Protein AF-A0A1G1TLJ9-F1 (afdb_monomer_lite)

Radius of gyration: 22.36 Å; chains: 1; bounding box: 56×29×63 Å

Secondary structure (DSSP, 8-state):
-TT--BTTB---EEEEE--TT-TTEEEEEEEEEEEETT-HHHHHHHHTT-BTTEEEEE-SSEEEEEEEEPPTTSTT--PPEEEEEEETTEEEEEETTEEEEEEETTEEE---HHHHHHHHHHHHHHH-TT--HHHHHHHHHHHHHHHTSSS-EEEEEETTHHHHHHHTTTSSEEEEEEEPPHHHHHHHTTSSSEEEE-TTSEEEEEEE-------TT--TTS-HHHHHHHHHHHH-SS-EEEEEEPTT--EEEEE--

InterPro domains:
  IPR003390 DNA integrity scanning protein, DisA, N-terminal [PF02457] (146-249)
  IPR003390 DNA integrity scanning protein, DisA, N-terminal [PS51794] (121-257)
  IPR036888 DNA integrity scanning protein, DisA, N-terminal domain superfamily [G3DSA:3.40.1700.10] (122-255)
  IPR036888 DNA integrity scanning protein, DisA, N-terminal domain superfamily [SSF143597] (127-253)
  IPR048555 Probable sensor domain DACNH [PF21750] (2-96)

Structure (mmCIF, N/CA/C/O backbone):
data_AF-A0A1G1TLJ9-F1
#
_entry.id   AF-A0A1G1TLJ9-F1
#
loop_
_atom_site.group_PDB
_atom_site.id
_atom_site.type_symbol
_atom_site.label_atom_id
_atom_site.label_alt_id
_atom_site.label_comp_id
_atom_site.label_asym_id
_atom_site.label_entity_id
_atom_site.label_seq_id
_atom_site.pdbx_PDB_ins_code
_atom_site.Cartn_x
_atom_site.Cartn_y
_atom_site.Cartn_z
_atom_site.occupancy
_atom_site.B_iso_or_equiv
_atom_site.auth_seq_id
_atom_site.auth_comp_id
_atom_site.auth_asym_id
_atom_site.auth_atom_id
_atom_site.pdbx_PDB_model_num
ATOM 1 N N . MET A 1 1 ? 18.766 -2.575 -6.186 1.00 51.56 1 MET A N 1
ATOM 2 C CA . MET A 1 1 ? 18.441 -1.472 -7.118 1.00 51.56 1 MET A CA 1
ATOM 3 C C . MET A 1 1 ? 17.548 -0.448 -6.425 1.00 51.56 1 MET A C 1
ATOM 5 O O . MET A 1 1 ? 18.093 0.546 -5.979 1.00 51.56 1 MET A O 1
ATOM 9 N N . ALA A 1 2 ? 16.265 -0.744 -6.169 1.00 54.50 2 ALA A N 1
ATOM 10 C CA . ALA A 1 2 ? 15.336 0.160 -5.460 1.00 54.50 2 ALA A CA 1
ATOM 11 C C . ALA A 1 2 ? 15.744 0.548 -4.016 1.00 54.50 2 ALA A C 1
ATOM 13 O O . ALA A 1 2 ? 15.311 1.567 -3.493 1.00 54.50 2 ALA A O 1
ATOM 14 N N . ALA A 1 3 ? 16.562 -0.276 -3.356 1.00 51.44 3 ALA A N 1
ATOM 15 C CA . ALA A 1 3 ? 16.997 -0.095 -1.966 1.00 51.44 3 ALA A CA 1
ATOM 16 C C . ALA A 1 3 ? 18.220 0.830 -1.780 1.00 51.44 3 ALA A C 1
ATOM 18 O O . ALA A 1 3 ? 18.605 1.115 -0.649 1.00 51.44 3 ALA A O 1
ATOM 19 N N . LEU A 1 4 ? 18.903 1.220 -2.864 1.00 53.88 4 LEU A N 1
ATOM 20 C CA . LEU A 1 4 ? 20.183 1.931 -2.787 1.00 53.88 4 LEU A CA 1
ATOM 21 C C . LEU A 1 4 ? 19.991 3.427 -3.032 1.00 53.88 4 LEU A C 1
ATOM 23 O O . LEU A 1 4 ? 19.511 3.830 -4.090 1.00 53.88 4 LEU A O 1
ATOM 27 N N . ARG A 1 5 ? 20.443 4.249 -2.083 1.00 47.22 5 ARG A N 1
ATOM 28 C CA . ARG A 1 5 ? 20.513 5.706 -2.242 1.00 47.22 5 ARG A CA 1
ATOM 29 C C . ARG A 1 5 ? 21.808 6.102 -2.948 1.00 47.22 5 ARG A C 1
ATOM 31 O O . ARG A 1 5 ? 22.874 5.572 -2.631 1.00 47.22 5 ARG A O 1
ATOM 38 N N . HIS A 1 6 ? 21.718 7.054 -3.869 1.00 44.53 6 HIS A N 1
ATOM 39 C CA . HIS A 1 6 ? 22.867 7.748 -4.446 1.00 44.53 6 HIS A CA 1
ATOM 40 C C . HIS A 1 6 ? 22.597 9.249 -4.336 1.00 44.53 6 HIS A C 1
ATOM 42 O O . HIS A 1 6 ? 21.498 9.672 -4.651 1.00 44.53 6 HIS A O 1
ATOM 48 N N . GLU A 1 7 ? 23.531 10.017 -3.768 1.00 44.53 7 GLU A N 1
ATOM 49 C CA . GLU A 1 7 ? 23.444 11.489 -3.630 1.00 44.53 7 GLU A CA 1
ATOM 50 C C . GLU A 1 7 ? 22.128 12.052 -3.042 1.00 44.53 7 GLU A C 1
ATOM 52 O O . GLU A 1 7 ? 21.792 13.214 -3.228 1.00 44.53 7 GLU A O 1
ATOM 57 N N . GLY A 1 8 ? 21.391 11.245 -2.268 1.00 45.56 8 GLY A N 1
ATOM 58 C CA . GLY A 1 8 ? 20.137 11.653 -1.628 1.00 45.56 8 GLY A CA 1
ATOM 59 C C . GLY A 1 8 ? 18.883 11.546 -2.506 1.00 45.56 8 GLY A C 1
ATOM 60 O O . GLY A 1 8 ? 17.795 11.744 -1.969 1.00 45.56 8 GLY A O 1
ATOM 61 N N . SER A 1 9 ? 19.001 11.178 -3.789 1.00 47.06 9 SER A N 1
ATOM 62 C CA . SER A 1 9 ? 17.862 10.938 -4.686 1.00 47.06 9 SER A CA 1
ATOM 63 C C . SER A 1 9 ? 17.284 9.524 -4.518 1.00 47.06 9 SER A C 1
ATOM 65 O O . SER A 1 9 ? 17.997 8.548 -4.229 1.00 47.06 9 SER A O 1
ATOM 67 N N . GLU A 1 10 ? 15.960 9.406 -4.666 1.00 60.09 10 GLU A N 1
ATOM 68 C CA . GLU A 1 10 ? 15.280 8.110 -4.721 1.00 60.09 10 GLU A CA 1
ATOM 69 C C . GLU A 1 10 ? 15.685 7.325 -5.970 1.00 60.09 10 GLU A C 1
ATOM 71 O O . GLU A 1 10 ? 16.060 7.891 -6.993 1.00 60.09 10 GLU A O 1
ATOM 76 N N . GLY A 1 11 ? 15.607 5.995 -5.879 1.00 61.38 11 GLY A N 1
ATOM 77 C CA . GLY A 1 11 ? 15.937 5.094 -6.975 1.00 61.38 11 GLY A CA 1
ATOM 78 C C . GLY A 1 11 ? 14.899 5.009 -8.062 1.00 61.38 11 GLY A C 1
ATOM 79 O O . GLY A 1 11 ? 14.371 3.926 -8.256 1.00 61.38 11 GLY A O 1
ATOM 80 N N . VAL A 1 12 ? 14.636 6.118 -8.750 1.00 78.88 12 VAL A N 1
ATOM 81 C CA . VAL A 1 12 ? 13.689 6.184 -9.864 1.00 78.88 12 VAL A CA 1
ATOM 82 C C . VAL A 1 12 ? 14.388 5.821 -11.171 1.00 78.88 12 VAL A C 1
ATOM 84 O O . VAL A 1 12 ? 15.548 6.169 -11.380 1.00 78.88 12 VAL A O 1
ATOM 87 N N . GLY A 1 13 ? 13.698 5.093 -12.042 1.00 88.62 13 GLY A N 1
ATOM 88 C CA . GLY A 1 13 ? 14.183 4.817 -13.389 1.00 88.62 13 GLY A CA 1
ATOM 89 C C . GLY A 1 13 ? 13.502 3.630 -14.047 1.00 88.62 13 GLY A C 1
ATOM 90 O O . GLY A 1 13 ? 12.738 2.900 -13.414 1.00 88.62 13 GLY A O 1
ATOM 91 N N . THR A 1 14 ? 13.818 3.406 -15.317 1.00 93.81 14 THR A N 1
ATOM 92 C CA . THR A 1 14 ? 13.160 2.385 -16.141 1.00 93.81 14 THR A CA 1
ATOM 93 C C . THR A 1 14 ? 14.181 1.409 -16.706 1.00 93.81 14 THR A C 1
ATOM 95 O O . THR A 1 14 ? 15.235 1.807 -17.205 1.00 93.81 14 THR A O 1
ATOM 98 N N . LEU A 1 15 ? 13.861 0.115 -16.657 1.00 95.25 15 LEU A N 1
ATOM 99 C CA . LEU A 1 15 ? 14.644 -0.961 -17.257 1.00 95.25 15 LEU A CA 1
ATOM 100 C C . LEU A 1 15 ? 13.762 -1.788 -18.202 1.00 95.25 15 LEU A C 1
ATOM 102 O O . LEU A 1 15 ? 12.766 -2.372 -17.783 1.00 95.25 15 LEU A O 1
ATOM 106 N N . LEU A 1 16 ? 14.156 -1.865 -19.469 1.00 96.44 16 LEU A N 1
ATOM 107 C CA . LEU A 1 16 ? 13.583 -2.749 -20.477 1.00 96.44 16 LEU A CA 1
ATOM 108 C C . LEU A 1 16 ? 14.318 -4.087 -20.457 1.00 96.44 16 LEU A C 1
ATOM 110 O O . LEU A 1 16 ? 15.547 -4.139 -20.585 1.00 96.44 16 LEU A O 1
ATOM 114 N N . VAL A 1 17 ? 13.556 -5.171 -20.326 1.00 96.62 17 VAL A N 1
ATOM 115 C CA . VAL A 1 17 ? 14.097 -6.527 -20.358 1.00 96.62 17 VAL A CA 1
ATOM 116 C C . VAL A 1 17 ? 14.004 -7.080 -21.776 1.00 96.62 17 VAL A C 1
ATOM 118 O O . VAL A 1 17 ? 12.919 -7.388 -22.264 1.00 96.62 17 VAL A O 1
ATOM 121 N N . ALA A 1 18 ? 15.150 -7.209 -22.439 1.00 95.88 18 ALA A N 1
ATOM 122 C CA . ALA A 1 18 ? 15.278 -7.769 -23.775 1.00 95.88 18 ALA A CA 1
ATOM 123 C C . ALA A 1 18 ? 16.695 -8.284 -24.051 1.00 95.88 18 ALA A C 1
ATOM 125 O O . ALA A 1 18 ? 17.681 -7.856 -23.448 1.00 95.88 18 ALA A O 1
ATOM 126 N N . ARG A 1 19 ? 16.813 -9.173 -25.042 1.00 93.19 19 ARG A N 1
ATOM 127 C CA . ARG A 1 19 ? 18.121 -9.571 -25.581 1.00 93.19 19 ARG A CA 1
ATOM 128 C C . ARG A 1 19 ? 18.881 -8.365 -26.145 1.00 93.19 19 ARG A C 1
ATOM 130 O O . ARG A 1 19 ? 18.287 -7.388 -26.605 1.00 93.19 19 ARG A O 1
ATOM 137 N N . ARG A 1 20 ? 20.210 -8.473 -26.185 1.00 90.62 20 ARG A N 1
ATOM 138 C CA . ARG A 1 20 ? 21.080 -7.473 -26.818 1.00 90.62 20 ARG A CA 1
ATOM 139 C C . ARG A 1 20 ? 20.654 -7.238 -28.277 1.00 90.62 20 ARG A C 1
ATOM 141 O O . ARG A 1 20 ? 20.385 -8.200 -28.990 1.00 90.62 20 ARG A O 1
ATOM 148 N N . GLN A 1 21 ? 20.622 -5.971 -28.703 1.00 90.50 21 GLN A N 1
ATOM 149 C CA . GLN A 1 21 ? 20.231 -5.548 -30.063 1.00 90.50 21 GLN A CA 1
ATOM 150 C C . GLN A 1 21 ? 18.802 -5.966 -30.469 1.00 90.50 21 GLN A C 1
ATOM 152 O O . GLN A 1 21 ? 18.545 -6.307 -31.622 1.00 90.50 21 GLN A O 1
ATOM 157 N N . HIS A 1 22 ? 17.858 -5.948 -29.525 1.00 95.50 22 HIS A N 1
ATOM 158 C CA . HIS A 1 22 ? 16.449 -6.188 -29.831 1.00 95.50 22 HIS A CA 1
ATOM 159 C C . HIS A 1 22 ? 15.924 -5.206 -30.903 1.00 95.50 22 HIS A C 1
ATOM 161 O O . HIS A 1 22 ? 16.123 -4.003 -30.743 1.00 95.50 22 HIS A O 1
ATOM 167 N N . PRO A 1 23 ? 15.221 -5.664 -31.961 1.00 95.62 23 PRO A N 1
ATOM 168 C CA . PRO A 1 23 ? 14.787 -4.802 -33.071 1.00 95.62 23 PRO A CA 1
ATOM 169 C C . PRO A 1 23 ? 13.799 -3.702 -32.657 1.00 95.62 23 PRO A C 1
ATOM 171 O O . PRO A 1 23 ? 13.779 -2.639 -33.273 1.00 95.62 23 PRO A O 1
ATOM 174 N N . ALA A 1 24 ? 13.018 -3.946 -31.601 1.00 96.06 24 ALA A N 1
ATOM 175 C CA . ALA A 1 24 ? 12.100 -2.967 -31.018 1.00 96.06 24 ALA A CA 1
ATOM 176 C C . ALA A 1 24 ? 12.802 -1.858 -30.206 1.00 96.06 24 ALA A C 1
ATOM 178 O O . ALA A 1 24 ? 12.137 -0.934 -29.752 1.00 96.06 24 ALA A O 1
ATOM 179 N N . ILE A 1 25 ? 14.119 -1.941 -29.980 1.00 96.88 25 ILE A N 1
ATOM 180 C CA . ILE A 1 25 ? 14.860 -0.977 -29.160 1.00 96.88 25 ILE A CA 1
ATOM 181 C C . ILE A 1 25 ? 15.799 -0.159 -30.043 1.00 96.88 25 ILE A C 1
ATOM 183 O O . ILE A 1 25 ? 16.714 -0.693 -30.670 1.00 96.88 25 ILE A O 1
ATOM 187 N N . VAL A 1 26 ? 15.619 1.159 -30.030 1.00 96.69 26 VAL A N 1
ATOM 188 C CA . VAL A 1 26 ? 16.562 2.116 -30.608 1.00 96.69 26 VAL A CA 1
ATOM 189 C C . VAL A 1 26 ? 17.638 2.421 -29.560 1.00 96.69 26 VAL A C 1
ATOM 191 O O . VAL A 1 26 ? 17.309 2.952 -28.497 1.00 96.69 26 VAL A O 1
ATOM 194 N N . PRO A 1 27 ? 18.916 2.075 -29.799 1.00 95.44 27 PRO A N 1
ATOM 195 C CA . PRO A 1 27 ? 19.978 2.343 -28.838 1.00 95.44 27 PRO A CA 1
ATOM 196 C C . PRO A 1 27 ? 20.247 3.849 -28.736 1.00 95.44 27 PRO A C 1
ATOM 198 O O . PRO A 1 27 ? 20.428 4.521 -29.747 1.00 95.44 27 PRO A O 1
ATOM 201 N N . VAL A 1 28 ? 20.318 4.358 -27.506 1.00 95.94 28 VAL A N 1
ATOM 202 C CA . VAL A 1 28 ? 20.719 5.742 -27.196 1.00 95.94 28 VAL A CA 1
ATOM 203 C C . VAL A 1 28 ? 22.194 5.781 -26.806 1.00 95.94 28 VAL A C 1
ATOM 205 O O . VAL A 1 28 ? 22.954 6.616 -27.287 1.00 95.94 28 VAL A O 1
ATOM 208 N N . LEU A 1 29 ? 22.619 4.839 -25.961 1.00 94.88 29 LEU A N 1
ATOM 209 C CA . LEU A 1 29 ? 24.005 4.675 -25.531 1.00 94.88 29 LEU A CA 1
ATOM 210 C C . LEU A 1 29 ? 24.288 3.188 -25.353 1.00 94.88 29 LEU A C 1
ATOM 212 O O . LEU A 1 29 ? 23.517 2.489 -24.706 1.00 94.88 29 LEU A O 1
ATOM 216 N N . THR A 1 30 ? 25.400 2.695 -25.894 1.00 94.94 30 THR A N 1
ATOM 217 C CA . THR A 1 30 ? 25.818 1.295 -25.721 1.00 94.94 30 THR A CA 1
ATOM 218 C C . THR A 1 30 ? 27.125 1.242 -24.948 1.00 94.94 30 THR A C 1
ATOM 220 O O . THR A 1 30 ? 28.085 1.922 -25.301 1.00 94.94 30 THR A O 1
ATOM 223 N N . LEU A 1 31 ? 27.163 0.430 -23.896 1.00 94.12 31 LEU A N 1
ATOM 224 C CA . LEU A 1 31 ? 28.375 0.159 -23.139 1.00 94.12 31 LEU A CA 1
ATOM 225 C C . LEU A 1 31 ? 29.280 -0.771 -23.947 1.00 94.12 31 LEU A C 1
ATOM 227 O O . LEU A 1 31 ? 28.828 -1.784 -24.485 1.00 94.12 31 LEU A O 1
ATOM 231 N N . GLU A 1 32 ? 30.569 -0.450 -23.988 1.00 92.62 32 GLU A N 1
ATOM 232 C CA . GLU A 1 32 ? 31.580 -1.323 -24.586 1.00 92.62 32 GLU A CA 1
ATOM 233 C C . GLU A 1 32 ? 31.645 -2.666 -23.842 1.00 92.62 32 GLU A C 1
ATOM 235 O O . GLU A 1 32 ? 31.589 -3.733 -24.454 1.00 92.62 32 GLU A O 1
ATOM 240 N N . THR A 1 33 ? 31.666 -2.604 -22.507 1.00 94.31 33 THR A N 1
ATOM 241 C CA . THR A 1 33 ? 31.609 -3.771 -21.622 1.00 94.31 33 THR A CA 1
ATOM 242 C C . THR A 1 33 ? 30.275 -3.786 -20.868 1.00 94.31 33 THR A C 1
ATOM 244 O O . THR A 1 33 ? 30.026 -2.873 -20.077 1.00 94.31 33 THR A O 1
ATOM 247 N N . PRO A 1 34 ? 29.405 -4.793 -21.081 1.00 94.69 34 PRO A N 1
ATOM 248 C CA . PRO A 1 34 ? 28.162 -4.929 -20.326 1.00 94.69 34 PRO A CA 1
ATOM 249 C C . PRO A 1 34 ? 28.410 -5.069 -18.820 1.00 94.69 34 PRO A C 1
ATOM 251 O O . PRO A 1 34 ? 29.342 -5.751 -18.395 1.00 94.69 34 PRO A O 1
ATOM 254 N N . VAL A 1 35 ? 27.543 -4.470 -18.006 1.00 95.81 35 VAL A N 1
ATOM 255 C CA . VAL A 1 35 ? 27.652 -4.522 -16.540 1.00 95.81 35 VAL A CA 1
ATOM 256 C C . VAL A 1 35 ? 26.700 -5.580 -16.000 1.00 95.81 35 VAL A C 1
ATOM 258 O O . VAL A 1 35 ? 25.522 -5.589 -16.346 1.00 95.81 35 VAL A O 1
ATOM 261 N N . THR A 1 36 ? 27.177 -6.481 -15.142 1.00 95.25 36 THR A N 1
ATOM 262 C CA . THR A 1 36 ? 26.307 -7.488 -14.513 1.00 95.25 36 THR A CA 1
ATOM 263 C C . THR A 1 36 ? 25.279 -6.838 -13.585 1.00 95.25 36 THR A C 1
ATOM 265 O O . THR A 1 36 ? 25.614 -5.950 -12.801 1.00 95.25 36 THR A O 1
ATOM 268 N N . LEU A 1 37 ? 24.035 -7.329 -13.599 1.00 89.81 37 LEU A N 1
ATOM 269 C CA . LEU A 1 37 ? 22.988 -6.863 -12.685 1.00 89.81 37 LEU A CA 1
ATOM 270 C C . LEU A 1 37 ? 23.323 -7.087 -11.208 1.00 89.81 37 LEU A C 1
ATOM 272 O O . LEU A 1 37 ? 22.745 -6.418 -10.358 1.00 89.81 37 LEU A O 1
ATOM 276 N N . ARG A 1 38 ? 24.266 -7.985 -10.891 1.00 90.12 38 ARG A N 1
ATOM 277 C CA . ARG A 1 38 ? 24.759 -8.193 -9.520 1.00 90.12 38 ARG A CA 1
ATOM 278 C C . ARG A 1 38 ? 25.593 -7.020 -9.003 1.00 90.12 38 ARG A C 1
ATOM 280 O O . ARG A 1 38 ? 25.684 -6.836 -7.791 1.00 90.12 38 ARG A O 1
ATOM 287 N N . ASP A 1 39 ? 26.180 -6.213 -9.888 1.00 91.25 39 ASP A N 1
ATOM 288 C CA . ASP A 1 39 ? 26.874 -4.983 -9.505 1.00 91.25 39 ASP A CA 1
ATOM 289 C C . ASP A 1 39 ? 25.858 -3.861 -9.269 1.00 91.25 39 ASP A C 1
ATOM 291 O O . ASP A 1 39 ? 25.701 -2.916 -10.046 1.00 91.25 39 ASP A O 1
ATOM 295 N N . HIS A 1 40 ? 25.143 -3.970 -8.150 1.00 87.00 40 HIS A N 1
ATOM 296 C CA . HIS A 1 40 ? 24.065 -3.051 -7.809 1.00 87.00 40 HIS A CA 1
ATOM 297 C C . HIS A 1 40 ? 24.517 -1.583 -7.743 1.00 87.00 40 HIS A C 1
ATOM 299 O O . HIS A 1 40 ? 23.684 -0.697 -7.922 1.00 87.00 40 HIS A O 1
ATOM 305 N N . ARG A 1 41 ? 25.805 -1.308 -7.481 1.00 85.50 41 ARG A N 1
ATOM 306 C CA . ARG A 1 41 ? 26.340 0.057 -7.391 1.00 85.50 41 ARG A CA 1
ATOM 307 C C . ARG A 1 41 ? 26.477 0.677 -8.776 1.00 85.50 41 ARG A C 1
ATOM 309 O O . ARG A 1 41 ? 26.048 1.813 -8.969 1.00 85.50 41 ARG A O 1
ATOM 316 N N . SER A 1 42 ? 27.049 -0.058 -9.723 1.00 90.31 42 SER A N 1
ATOM 317 C CA . SER A 1 42 ? 27.203 0.412 -11.100 1.00 90.31 42 SER A CA 1
ATOM 318 C C . SER A 1 42 ? 25.851 0.528 -11.797 1.00 90.31 42 SER A C 1
ATOM 320 O O . SER A 1 42 ? 25.578 1.558 -12.409 1.00 90.31 42 SER A O 1
ATOM 322 N N . ILE A 1 43 ? 24.954 -0.453 -11.627 1.00 91.00 43 ILE A N 1
ATOM 323 C CA . ILE A 1 43 ? 23.618 -0.342 -12.226 1.00 91.00 43 ILE A CA 1
ATOM 324 C C . ILE A 1 43 ? 22.830 0.819 -11.624 1.00 91.00 43 ILE A C 1
ATOM 326 O O . ILE A 1 43 ? 22.151 1.526 -12.358 1.00 91.00 43 ILE A O 1
ATOM 330 N N . ARG A 1 44 ? 22.957 1.083 -10.316 1.00 85.06 44 ARG A N 1
ATOM 331 C CA . ARG A 1 44 ? 22.300 2.242 -9.699 1.00 85.06 44 ARG A CA 1
ATOM 332 C C . ARG A 1 44 ? 22.726 3.555 -10.359 1.00 85.06 44 ARG A C 1
ATOM 334 O O . ARG A 1 44 ? 21.857 4.368 -10.636 1.00 85.06 44 ARG A O 1
ATOM 341 N N . LYS A 1 45 ? 24.020 3.738 -10.641 1.00 87.69 45 LYS A N 1
ATOM 342 C CA . LYS A 1 45 ? 24.526 4.924 -11.353 1.00 87.69 45 LYS A CA 1
ATOM 343 C C . LYS A 1 45 ? 23.997 5.017 -12.779 1.00 87.69 45 LYS A C 1
ATOM 345 O O . LYS A 1 45 ? 23.655 6.097 -13.231 1.00 87.69 45 LYS A O 1
ATOM 350 N N . LEU A 1 46 ? 23.939 3.888 -13.481 1.00 90.94 46 LEU A N 1
ATOM 351 C CA . LEU A 1 46 ? 23.398 3.840 -14.838 1.00 90.94 46 LEU A CA 1
ATOM 352 C C . LEU A 1 46 ? 21.893 4.138 -14.860 1.00 90.94 46 LEU A C 1
ATOM 354 O O . LEU A 1 46 ? 21.412 4.742 -15.809 1.00 90.94 46 LEU A O 1
ATOM 358 N N . LEU A 1 47 ? 21.158 3.744 -13.817 1.00 89.62 47 LEU A N 1
ATOM 359 C CA . LEU A 1 47 ? 19.716 3.965 -13.718 1.00 89.62 47 LEU A CA 1
ATOM 360 C C . LEU A 1 47 ? 19.372 5.458 -13.605 1.00 89.62 47 LEU A C 1
ATOM 362 O O . LEU A 1 47 ? 18.360 5.871 -14.156 1.00 89.62 47 LEU A O 1
ATOM 366 N N . GLU A 1 48 ? 20.247 6.270 -13.003 1.00 87.19 48 GLU A N 1
ATOM 367 C CA . GLU A 1 48 ? 20.100 7.739 -12.978 1.00 87.19 48 GLU A CA 1
ATOM 368 C C . GLU A 1 48 ? 20.137 8.374 -14.378 1.00 87.19 48 GLU A C 1
ATOM 370 O O . GLU A 1 48 ? 19.743 9.521 -14.542 1.00 87.19 48 GLU A O 1
ATOM 375 N N . LEU A 1 49 ? 20.615 7.646 -15.394 1.00 88.75 49 LEU A N 1
ATOM 376 C CA . LEU A 1 49 ? 20.623 8.107 -16.784 1.00 88.75 49 LEU A CA 1
ATOM 377 C C . LEU A 1 49 ? 19.321 7.769 -17.529 1.00 88.75 49 LEU A C 1
ATOM 379 O O . LEU A 1 49 ? 19.194 8.096 -18.709 1.00 88.75 49 LEU A O 1
ATOM 383 N N . SER A 1 50 ? 18.388 7.060 -16.885 1.00 89.62 50 SER A N 1
ATOM 384 C CA . SER A 1 50 ? 17.070 6.780 -17.454 1.00 89.62 50 SER A CA 1
ATOM 385 C C . SER A 1 50 ? 16.101 7.917 -17.135 1.00 89.62 50 SER A C 1
ATOM 387 O O . SER A 1 50 ? 15.962 8.322 -15.985 1.00 89.62 50 SER A O 1
ATOM 389 N N . GLU A 1 51 ? 15.431 8.431 -18.163 1.00 87.62 51 GLU A N 1
ATOM 390 C CA . GLU A 1 51 ? 14.468 9.525 -18.055 1.00 87.62 51 GLU A CA 1
ATOM 391 C C . GLU A 1 51 ? 13.453 9.434 -19.199 1.00 87.62 51 GLU A C 1
ATOM 393 O O . GLU A 1 51 ? 13.806 9.145 -20.349 1.00 87.62 51 GLU A O 1
ATOM 398 N N . GLY A 1 52 ? 12.180 9.696 -18.890 1.00 87.31 52 GLY A N 1
ATOM 399 C CA . GLY A 1 52 ? 11.100 9.688 -19.873 1.00 87.31 52 GLY A CA 1
ATOM 400 C C . GLY A 1 52 ? 11.008 8.347 -20.603 1.00 87.31 52 GLY A C 1
ATOM 401 O O . GLY A 1 52 ? 10.727 7.316 -19.998 1.00 87.31 52 GLY A O 1
ATOM 402 N N . THR A 1 53 ? 11.242 8.360 -21.916 1.00 89.75 53 THR A N 1
ATOM 403 C CA . THR A 1 53 ? 11.218 7.157 -22.766 1.00 89.75 53 THR A CA 1
ATOM 404 C C . THR A 1 53 ? 12.552 6.411 -22.817 1.00 89.75 53 THR A C 1
ATOM 406 O O . THR A 1 53 ? 12.615 5.311 -23.369 1.00 89.75 53 THR A O 1
ATOM 409 N N . THR A 1 54 ? 13.622 6.989 -22.266 1.00 94.56 54 THR A N 1
ATOM 410 C CA . THR A 1 54 ? 14.963 6.399 -22.266 1.00 94.56 54 THR A CA 1
ATOM 411 C C . THR A 1 54 ? 15.116 5.487 -21.060 1.00 94.56 54 THR A C 1
ATOM 413 O O . THR A 1 54 ? 15.061 5.938 -19.919 1.00 94.56 54 THR A O 1
ATOM 416 N N . ALA A 1 55 ? 15.346 4.203 -21.312 1.00 96.12 55 ALA A N 1
ATOM 417 C CA . ALA A 1 55 ? 15.445 3.172 -20.290 1.00 96.12 55 ALA A CA 1
ATOM 418 C C . ALA A 1 55 ? 16.777 2.426 -20.384 1.00 96.12 55 ALA A C 1
ATOM 420 O O . ALA A 1 55 ? 17.388 2.338 -21.452 1.00 96.12 55 ALA A O 1
ATOM 421 N N . LEU A 1 56 ? 17.213 1.830 -19.275 1.00 96.38 56 LEU A N 1
ATOM 422 C CA . LEU A 1 56 ? 18.278 0.834 -19.316 1.00 96.38 56 LEU A CA 1
ATOM 423 C C . LEU A 1 56 ? 17.812 -0.412 -20.066 1.00 96.38 56 LEU A C 1
ATOM 425 O O . LEU A 1 56 ? 16.670 -0.831 -19.924 1.00 96.38 56 LEU A O 1
ATOM 429 N N . VAL A 1 57 ? 18.710 -1.045 -20.815 1.00 97.06 57 VAL A N 1
ATOM 430 C CA . VAL A 1 57 ? 18.412 -2.269 -21.570 1.00 97.06 57 VAL A CA 1
ATOM 431 C C . VAL A 1 57 ? 19.183 -3.436 -20.973 1.00 97.06 57 VAL A C 1
ATOM 433 O O . VAL A 1 57 ? 20.409 -3.365 -20.840 1.00 97.06 57 VAL A O 1
ATOM 436 N N . SER A 1 58 ? 18.481 -4.515 -20.629 1.00 96.38 58 SER A N 1
ATOM 437 C CA . SER A 1 58 ? 19.075 -5.687 -19.983 1.00 96.38 58 SER A CA 1
ATOM 438 C C . SER A 1 58 ? 18.436 -6.999 -20.412 1.00 96.38 58 SER A C 1
ATOM 440 O O . SER A 1 58 ? 17.234 -7.066 -20.596 1.00 96.38 58 SER A O 1
ATOM 442 N N . ASP A 1 59 ? 19.210 -8.079 -20.460 1.00 94.88 59 ASP A N 1
ATOM 443 C CA . ASP A 1 59 ? 18.704 -9.450 -20.635 1.00 94.88 59 ASP A CA 1
ATOM 444 C C . ASP A 1 59 ? 18.358 -10.145 -19.300 1.00 94.88 59 ASP A C 1
ATOM 446 O O . ASP A 1 59 ? 18.356 -11.371 -19.211 1.00 94.88 59 ASP A O 1
ATOM 450 N N . ALA A 1 60 ? 18.126 -9.364 -18.240 1.00 91.19 60 ALA A N 1
ATOM 451 C CA . ALA A 1 60 ? 17.985 -9.821 -16.855 1.00 91.19 60 ALA A CA 1
ATOM 452 C C . ALA A 1 60 ? 19.251 -10.450 -16.231 1.00 91.19 60 ALA A C 1
ATOM 454 O O . ALA A 1 60 ? 19.202 -10.931 -15.099 1.00 91.19 60 ALA A O 1
ATOM 455 N N . SER A 1 61 ? 20.403 -10.391 -16.907 1.00 93.69 61 SER A N 1
ATOM 456 C CA . SER A 1 61 ? 21.712 -10.776 -16.353 1.00 93.69 61 SER A CA 1
ATOM 457 C C . SER A 1 61 ? 22.742 -9.648 -16.451 1.00 93.69 61 SER A C 1
ATOM 459 O O . SER A 1 61 ? 23.487 -9.402 -15.498 1.00 93.69 61 SER A O 1
ATOM 461 N N . HIS A 1 62 ? 22.764 -8.936 -17.576 1.00 96.50 62 HIS A N 1
ATOM 462 C CA . HIS A 1 62 ? 23.662 -7.828 -17.877 1.00 96.50 62 HIS A CA 1
ATOM 463 C C . HIS A 1 62 ? 22.884 -6.626 -18.402 1.00 96.50 62 HIS A C 1
ATOM 465 O O . HIS A 1 62 ? 21.879 -6.773 -19.092 1.00 96.50 62 HIS A O 1
ATOM 471 N N . VAL A 1 63 ? 23.368 -5.429 -18.092 1.00 96.62 63 VAL A N 1
ATOM 472 C CA . VAL A 1 63 ? 22.925 -4.166 -18.681 1.00 96.62 63 VAL A CA 1
ATOM 473 C C . VAL A 1 63 ? 23.866 -3.804 -19.821 1.00 96.62 63 VAL A C 1
ATOM 475 O O . VAL A 1 63 ? 25.087 -3.784 -19.651 1.00 96.62 63 VAL A O 1
ATOM 478 N N . PHE A 1 64 ? 23.288 -3.513 -20.984 1.00 96.56 64 PHE A N 1
ATOM 479 C CA . PHE A 1 64 ? 24.023 -3.204 -22.212 1.00 96.56 64 PHE A CA 1
ATOM 480 C C . PHE A 1 64 ? 24.173 -1.702 -22.465 1.00 96.56 64 PHE A C 1
ATOM 482 O O . PHE A 1 64 ? 25.019 -1.309 -23.264 1.00 96.56 64 PHE A O 1
ATOM 489 N N . GLY A 1 65 ? 23.360 -0.869 -21.816 1.00 95.50 65 GLY A N 1
ATOM 490 C CA . GLY A 1 65 ? 23.327 0.576 -22.025 1.00 95.50 65 GLY A CA 1
ATOM 491 C C . GLY A 1 65 ? 21.911 1.135 -21.921 1.00 95.50 65 GLY A C 1
ATOM 492 O O . GLY A 1 65 ? 21.081 0.570 -21.209 1.00 95.50 65 GLY A O 1
ATOM 493 N N . LEU A 1 66 ? 21.653 2.229 -22.637 1.00 96.44 66 LEU A N 1
ATOM 494 C CA . LEU A 1 66 ? 20.376 2.938 -22.700 1.00 96.44 66 LEU A CA 1
ATOM 495 C C . LEU A 1 66 ? 19.732 2.769 -24.077 1.00 96.44 66 LEU A C 1
ATOM 497 O O . LEU A 1 66 ? 20.413 2.792 -25.107 1.00 96.44 66 LEU A O 1
ATOM 501 N N . GLY A 1 67 ? 18.411 2.665 -24.105 1.00 96.50 67 GLY A N 1
ATOM 502 C CA . GLY A 1 67 ? 17.634 2.568 -25.330 1.00 96.50 67 GLY A CA 1
ATOM 503 C C . GLY A 1 67 ? 16.203 3.047 -25.145 1.00 96.50 67 GLY A C 1
ATOM 504 O O . GLY A 1 67 ? 15.732 3.239 -24.026 1.00 96.50 67 GLY A O 1
ATOM 505 N N . GLN A 1 68 ? 15.525 3.242 -26.267 1.00 96.75 68 GLN A N 1
ATOM 506 C CA . GLN A 1 68 ? 14.124 3.638 -26.330 1.00 96.75 68 GLN A CA 1
ATOM 507 C C . GLN A 1 68 ? 13.337 2.567 -27.073 1.00 96.75 68 GLN A C 1
ATOM 509 O O . GLN A 1 68 ? 13.779 2.078 -28.115 1.00 96.75 68 GLN A O 1
ATOM 514 N N . LEU A 1 69 ? 12.173 2.201 -26.542 1.00 95.25 69 LEU A N 1
ATOM 515 C CA . LEU A 1 69 ? 11.239 1.338 -27.255 1.00 95.25 69 LEU A CA 1
ATOM 516 C C . LEU A 1 69 ? 10.647 2.119 -28.438 1.00 95.25 69 LEU A C 1
ATOM 518 O O . LEU A 1 69 ? 10.276 3.284 -28.289 1.00 95.25 69 LEU A O 1
ATOM 522 N N . VAL A 1 70 ? 10.571 1.491 -29.612 1.00 95.88 70 VAL A N 1
ATOM 523 C CA . VAL A 1 70 ? 9.878 2.076 -30.769 1.00 95.88 70 VAL A CA 1
ATOM 524 C C . VAL A 1 70 ? 8.391 2.295 -30.463 1.00 95.88 70 VAL A C 1
ATOM 526 O O . VAL A 1 70 ? 7.825 1.663 -29.572 1.00 95.88 70 VAL A O 1
ATOM 529 N N . SER A 1 71 ? 7.747 3.196 -31.205 1.00 92.56 71 SER A N 1
ATOM 530 C CA . SER A 1 71 ? 6.303 3.433 -31.077 1.00 92.56 71 SER A CA 1
ATOM 531 C C . SER A 1 71 ? 5.496 2.181 -31.438 1.00 92.56 71 SER A C 1
ATOM 533 O O . SER A 1 71 ? 5.917 1.414 -32.298 1.00 92.56 71 SER A O 1
ATOM 535 N N . GLU A 1 72 ? 4.306 2.022 -30.852 1.00 92.12 72 GLU A N 1
ATOM 536 C CA . GLU A 1 72 ? 3.367 0.924 -31.154 1.00 92.12 72 GLU A CA 1
ATOM 537 C C . GLU A 1 72 ? 2.953 0.852 -32.633 1.00 92.12 72 GLU A C 1
ATOM 539 O O . GLU A 1 72 ? 2.507 -0.189 -33.107 1.00 92.12 72 GLU A O 1
ATOM 544 N N . THR A 1 73 ? 3.108 1.949 -33.380 1.00 93.19 73 THR A N 1
ATOM 545 C CA . THR A 1 73 ? 2.828 2.008 -34.823 1.00 93.19 73 THR A CA 1
ATOM 546 C C . THR A 1 73 ? 3.995 1.537 -35.698 1.00 93.19 73 THR A C 1
ATOM 548 O O . THR A 1 73 ? 3.824 1.381 -36.907 1.00 93.19 73 THR A O 1
ATOM 551 N N . ASP A 1 74 ? 5.182 1.312 -35.124 1.00 95.00 74 ASP A N 1
ATOM 552 C CA . ASP A 1 74 ? 6.362 0.829 -35.843 1.00 95.00 74 ASP A CA 1
ATOM 553 C C . ASP A 1 74 ? 6.258 -0.682 -36.100 1.00 95.00 74 ASP A C 1
ATOM 555 O O . ASP A 1 74 ? 5.935 -1.462 -35.208 1.00 95.00 74 ASP A O 1
ATOM 559 N N . ALA A 1 75 ? 6.602 -1.125 -37.311 1.00 94.12 75 ALA A N 1
ATOM 560 C CA . ALA A 1 75 ? 6.552 -2.540 -37.689 1.00 94.12 75 ALA A CA 1
ATOM 561 C C . ALA A 1 75 ? 7.482 -3.447 -36.857 1.00 94.12 75 ALA A C 1
ATOM 563 O O . ALA A 1 75 ? 7.312 -4.665 -36.855 1.00 94.12 75 ALA A O 1
ATOM 564 N N . ARG A 1 76 ? 8.484 -2.876 -36.177 1.00 94.62 76 ARG A N 1
ATOM 565 C CA . ARG A 1 76 ? 9.417 -3.594 -35.293 1.00 94.62 76 ARG A CA 1
ATOM 566 C C . ARG A 1 76 ? 8.928 -3.675 -33.851 1.00 94.62 76 ARG A C 1
ATOM 568 O O . ARG A 1 76 ? 9.640 -4.244 -33.024 1.00 94.62 76 ARG A O 1
ATOM 575 N N . TYR A 1 77 ? 7.796 -3.049 -33.534 1.00 94.75 77 TYR A N 1
ATOM 576 C CA . TYR A 1 77 ? 7.283 -2.991 -32.178 1.00 94.75 77 TYR A CA 1
ATOM 577 C C . TYR A 1 77 ? 6.989 -4.388 -31.636 1.00 94.75 77 TYR A C 1
ATOM 579 O O . TYR A 1 77 ? 6.344 -5.217 -32.276 1.00 94.75 77 TYR A O 1
ATOM 587 N N . GLU A 1 78 ? 7.444 -4.613 -30.412 1.00 93.00 78 GLU A N 1
ATOM 588 C CA . GLU A 1 78 ? 7.126 -5.781 -29.612 1.00 93.00 78 GLU A CA 1
ATOM 589 C C . GLU A 1 78 ? 6.972 -5.304 -28.172 1.00 93.00 78 GLU A C 1
ATOM 591 O O . GLU A 1 78 ? 7.809 -4.545 -27.673 1.00 93.00 78 GLU A O 1
ATOM 596 N N . ALA A 1 79 ? 5.900 -5.729 -27.505 1.00 91.94 79 ALA A N 1
ATOM 597 C CA . ALA A 1 79 ? 5.720 -5.428 -26.097 1.00 91.94 79 ALA A CA 1
ATOM 598 C C . ALA A 1 79 ? 6.813 -6.137 -25.288 1.00 91.94 79 ALA A C 1
ATOM 600 O O . ALA A 1 79 ? 6.919 -7.360 -25.300 1.00 91.94 79 ALA A O 1
ATOM 601 N N . LEU A 1 80 ? 7.629 -5.359 -24.582 1.00 95.25 80 LEU A N 1
ATOM 602 C CA . LEU A 1 80 ? 8.681 -5.880 -23.717 1.00 95.25 80 LEU A CA 1
ATOM 603 C C . LEU A 1 80 ? 8.238 -5.866 -22.256 1.00 95.25 80 LEU A C 1
ATOM 605 O O . LEU A 1 80 ? 7.315 -5.144 -21.868 1.00 95.25 80 LEU A O 1
ATOM 609 N N . ILE A 1 81 ? 8.926 -6.660 -21.434 1.00 96.06 81 ILE A N 1
ATOM 610 C CA . ILE A 1 81 ? 8.822 -6.526 -19.984 1.00 96.06 81 ILE A CA 1
ATOM 611 C C . ILE A 1 81 ? 9.535 -5.239 -19.577 1.00 96.06 81 ILE A C 1
ATOM 613 O O . ILE A 1 81 ? 10.713 -5.038 -19.890 1.00 96.06 81 ILE A O 1
ATOM 617 N N . THR A 1 82 ? 8.828 -4.408 -18.824 1.00 94.38 82 THR A N 1
ATOM 618 C CA . THR A 1 82 ? 9.342 -3.154 -18.284 1.00 94.38 82 THR A CA 1
ATOM 619 C C . THR A 1 82 ? 9.373 -3.242 -16.770 1.00 94.38 82 THR A C 1
ATOM 621 O O . THR A 1 82 ? 8.389 -3.628 -16.140 1.00 94.38 82 THR A O 1
ATOM 624 N N . VAL A 1 83 ? 10.508 -2.879 -16.179 1.00 93.88 83 VAL A N 1
ATOM 625 C CA . VAL A 1 83 ? 10.663 -2.712 -14.736 1.00 93.88 83 VAL A CA 1
ATOM 626 C C . VAL A 1 83 ? 10.788 -1.223 -14.439 1.00 93.88 83 VAL A C 1
ATOM 628 O O . VAL A 1 83 ? 11.792 -0.606 -14.796 1.00 93.88 83 VAL A O 1
ATOM 631 N N . ASN A 1 84 ? 9.777 -0.659 -13.781 1.00 90.75 84 ASN A N 1
ATOM 632 C CA . ASN A 1 84 ? 9.791 0.726 -13.320 1.00 90.75 84 ASN A CA 1
ATOM 633 C C . ASN A 1 84 ? 10.186 0.749 -11.847 1.00 90.75 84 ASN A C 1
ATOM 635 O O . ASN A 1 84 ? 9.499 0.174 -11.002 1.00 90.75 84 ASN A O 1
ATOM 639 N N . PHE A 1 85 ? 11.276 1.427 -11.527 1.00 88.56 85 PHE A N 1
ATOM 640 C CA . PHE A 1 85 ? 11.629 1.762 -10.158 1.00 88.56 85 PHE A CA 1
ATOM 641 C C . PHE A 1 85 ? 10.943 3.087 -9.822 1.00 88.56 85 PHE A C 1
ATOM 643 O O . PHE A 1 85 ? 11.209 4.095 -10.472 1.00 88.56 85 PHE A O 1
ATOM 650 N N . THR A 1 86 ? 10.001 3.065 -8.878 1.00 78.44 86 THR A N 1
ATOM 651 C CA . THR A 1 86 ? 9.085 4.192 -8.629 1.00 78.44 86 THR A CA 1
ATOM 652 C C . THR A 1 86 ? 9.488 5.005 -7.407 1.00 78.44 86 THR A C 1
ATOM 654 O O . THR A 1 86 ? 9.558 6.224 -7.483 1.00 78.44 86 THR A O 1
ATOM 657 N N . HIS A 1 87 ? 9.791 4.324 -6.299 1.00 70.88 87 HIS A N 1
ATOM 658 C CA . HIS A 1 87 ? 10.153 4.926 -5.016 1.00 70.88 87 HIS A CA 1
ATOM 659 C C . HIS A 1 87 ? 11.259 4.126 -4.336 1.00 70.88 87 HIS A C 1
ATOM 661 O O . HIS A 1 87 ? 11.603 3.006 -4.733 1.00 70.88 87 HIS A O 1
ATOM 667 N N . HIS A 1 88 ? 11.791 4.663 -3.241 1.00 70.44 88 HIS A N 1
ATOM 668 C CA . HIS A 1 88 ? 12.698 3.912 -2.381 1.00 70.44 88 HIS A CA 1
ATOM 669 C C . HIS A 1 88 ? 12.059 2.574 -1.944 1.00 70.44 88 HIS A C 1
ATOM 671 O O . HIS A 1 88 ? 10.936 2.536 -1.444 1.00 70.44 88 HIS A O 1
ATOM 677 N N . TYR A 1 89 ? 12.770 1.461 -2.157 1.00 71.31 89 TYR A N 1
ATOM 678 C CA . TYR A 1 89 ? 12.296 0.080 -1.953 1.00 71.31 89 TYR A CA 1
ATOM 679 C C . TYR A 1 89 ? 11.085 -0.376 -2.789 1.00 71.31 89 TYR A C 1
ATOM 681 O O . TYR A 1 89 ? 10.577 -1.473 -2.536 1.00 71.31 89 TYR A O 1
ATOM 689 N N . SER A 1 90 ? 10.662 0.389 -3.799 1.00 80.38 90 SER A N 1
ATOM 690 C CA . SER A 1 90 ? 9.481 0.060 -4.602 1.00 80.38 90 SER A CA 1
ATOM 691 C C . SER A 1 90 ? 9.778 0.014 -6.096 1.00 80.38 90 SER A C 1
ATOM 693 O O . SER A 1 90 ? 10.395 0.916 -6.660 1.00 80.38 90 SER A O 1
ATOM 695 N N . TRP A 1 91 ? 9.338 -1.060 -6.743 1.00 87.81 91 TRP A N 1
ATOM 696 C CA . TRP A 1 91 ? 9.392 -1.203 -8.194 1.00 87.81 91 TRP A CA 1
ATOM 697 C C . TRP A 1 91 ? 8.246 -2.072 -8.694 1.00 87.81 91 TRP A C 1
ATOM 699 O O . TRP A 1 91 ? 7.730 -2.925 -7.975 1.00 87.81 91 TRP A O 1
ATOM 709 N N . GLU A 1 92 ? 7.848 -1.873 -9.937 1.00 89.81 92 GLU A N 1
ATOM 710 C CA . GLU A 1 92 ? 6.809 -2.648 -10.603 1.00 89.81 92 GLU A CA 1
ATOM 711 C C . GLU A 1 92 ? 7.323 -3.263 -11.897 1.00 89.81 92 GLU A C 1
ATOM 713 O O . GLU A 1 92 ? 8.228 -2.737 -12.537 1.00 89.81 92 GLU A O 1
ATOM 718 N N . MET A 1 93 ? 6.740 -4.400 -12.259 1.00 91.38 93 MET A N 1
ATOM 719 C CA . MET A 1 93 ? 6.983 -5.103 -13.507 1.00 91.38 93 MET A CA 1
ATOM 720 C C . MET A 1 93 ? 5.696 -5.118 -14.312 1.00 91.38 93 MET A C 1
ATOM 722 O O . MET A 1 93 ? 4.654 -5.549 -13.808 1.00 91.38 93 MET A O 1
ATOM 726 N N . SER A 1 94 ? 5.774 -4.690 -15.563 1.00 91.00 94 SER A N 1
ATOM 727 C CA . SER A 1 94 ? 4.651 -4.648 -16.490 1.00 91.00 94 SER A CA 1
ATOM 728 C C . SER A 1 94 ? 5.015 -5.252 -17.844 1.00 91.00 94 SER A C 1
ATOM 730 O O . SER A 1 94 ? 6.188 -5.404 -18.183 1.00 91.00 94 SER A O 1
ATOM 732 N N . HIS A 1 95 ? 3.995 -5.631 -18.608 1.00 92.19 95 HIS A N 1
ATOM 733 C CA . HIS A 1 95 ? 4.112 -6.085 -19.990 1.00 92.19 95 HIS A CA 1
ATOM 734 C C . HIS A 1 95 ? 2.898 -5.581 -20.771 1.00 92.19 95 HIS A C 1
ATOM 736 O O . HIS A 1 95 ? 1.766 -5.748 -20.314 1.00 92.19 95 HIS A O 1
ATOM 742 N N . ALA A 1 96 ? 3.123 -4.960 -21.933 1.00 86.69 96 ALA A N 1
ATOM 743 C CA . ALA A 1 96 ? 2.063 -4.339 -22.742 1.00 86.69 96 ALA A CA 1
ATOM 744 C C . ALA A 1 96 ? 1.162 -3.378 -21.929 1.00 86.69 96 ALA A C 1
ATOM 746 O O . ALA A 1 96 ? -0.059 -3.415 -22.030 1.00 86.69 96 ALA A O 1
ATOM 747 N N . GLY A 1 97 ? 1.757 -2.580 -21.033 1.00 80.88 97 GLY A N 1
ATOM 748 C CA . GLY A 1 97 ? 1.028 -1.650 -20.158 1.00 80.88 97 GLY A CA 1
ATOM 749 C C . GLY A 1 97 ? 0.289 -2.296 -18.977 1.00 80.88 97 GLY A C 1
ATOM 750 O O . GLY A 1 97 ? -0.152 -1.591 -18.072 1.00 80.88 97 GLY A O 1
ATOM 751 N N . HIS A 1 98 ? 0.197 -3.626 -18.916 1.00 81.31 98 HIS A N 1
ATOM 752 C CA . HIS A 1 98 ? -0.413 -4.332 -17.795 1.00 81.31 98 HIS A CA 1
ATOM 753 C C . HIS A 1 98 ? 0.621 -4.610 -16.704 1.00 81.31 98 HIS A C 1
ATOM 755 O O . HIS A 1 98 ? 1.615 -5.298 -16.942 1.00 81.31 98 HIS A O 1
ATOM 761 N N . ILE A 1 99 ? 0.385 -4.108 -15.489 1.00 84.12 99 ILE A N 1
ATOM 762 C CA . ILE A 1 99 ? 1.200 -4.455 -14.318 1.00 84.12 99 ILE A CA 1
ATOM 763 C C . ILE A 1 99 ? 1.010 -5.945 -14.034 1.00 84.12 99 ILE A C 1
ATOM 765 O O . ILE A 1 99 ? -0.114 -6.414 -13.887 1.00 84.12 99 ILE A O 1
ATOM 769 N N . LEU A 1 100 ? 2.113 -6.682 -13.950 1.00 85.25 100 LEU A N 1
ATOM 770 C CA . LEU A 1 100 ? 2.146 -8.105 -13.616 1.00 85.25 100 LEU A CA 1
ATOM 771 C C . LEU A 1 100 ? 2.445 -8.322 -12.132 1.00 85.25 100 LEU A C 1
ATOM 773 O O . LEU A 1 100 ? 1.956 -9.273 -11.527 1.00 85.25 100 LEU A O 1
ATOM 777 N N . MET A 1 101 ? 3.264 -7.447 -11.547 1.00 85.62 101 MET A N 1
ATOM 778 C CA . MET A 1 101 ? 3.706 -7.527 -10.158 1.00 85.62 101 MET A CA 1
ATOM 779 C C . MET A 1 101 ? 4.216 -6.164 -9.692 1.00 85.62 101 MET A C 1
ATOM 781 O O . MET A 1 101 ? 4.841 -5.437 -10.460 1.00 85.62 101 MET A O 1
ATOM 785 N N . ARG A 1 102 ? 4.028 -5.852 -8.411 1.00 82.31 102 ARG A N 1
ATOM 786 C CA . ARG A 1 102 ? 4.748 -4.775 -7.725 1.00 82.31 102 ARG A CA 1
ATOM 787 C C . ARG A 1 102 ? 5.492 -5.347 -6.527 1.00 82.31 102 ARG A C 1
ATOM 789 O O . ARG A 1 102 ? 4.983 -6.224 -5.837 1.00 82.31 102 ARG A O 1
ATOM 796 N N . VAL A 1 103 ? 6.697 -4.863 -6.281 1.00 81.81 103 VAL A N 1
ATOM 797 C CA . VAL A 1 103 ? 7.489 -5.183 -5.099 1.00 81.81 103 VAL A CA 1
ATOM 798 C C . VAL A 1 103 ? 7.606 -3.925 -4.262 1.00 81.81 103 VAL A C 1
ATOM 800 O O . VAL A 1 103 ? 8.066 -2.902 -4.757 1.00 81.81 103 VAL A O 1
ATOM 803 N N . VAL A 1 104 ? 7.205 -4.015 -2.997 1.00 75.25 104 VAL A N 1
ATOM 804 C CA . VAL A 1 104 ? 7.341 -2.940 -2.004 1.00 75.25 104 VAL A CA 1
ATOM 805 C C . VAL A 1 104 ? 8.054 -3.524 -0.795 1.00 75.25 104 VAL A C 1
ATOM 807 O O . VAL A 1 104 ? 7.616 -4.549 -0.268 1.00 75.25 104 VAL A O 1
ATOM 810 N N . SER A 1 105 ? 9.166 -2.916 -0.375 1.00 70.19 105 SER A N 1
ATOM 811 C CA . SER A 1 105 ? 9.978 -3.385 0.762 1.00 70.19 105 SER A CA 1
ATOM 812 C C . SER A 1 105 ? 10.285 -4.887 0.671 1.00 70.19 105 SER A C 1
ATOM 814 O O . SER A 1 105 ? 10.007 -5.658 1.584 1.00 70.19 105 SER A O 1
ATOM 816 N N . ASN A 1 106 ? 10.810 -5.317 -0.483 1.00 71.50 106 ASN A N 1
ATOM 817 C CA . ASN A 1 106 ? 11.163 -6.710 -0.811 1.00 71.50 106 ASN A CA 1
ATOM 818 C C . ASN A 1 106 ? 10.005 -7.725 -0.826 1.00 71.50 106 ASN A C 1
ATOM 820 O O . ASN A 1 106 ? 10.253 -8.917 -0.991 1.00 71.50 106 ASN A O 1
ATOM 824 N N . THR A 1 107 ? 8.751 -7.285 -0.708 1.00 71.69 107 THR A N 1
ATOM 825 C CA . THR A 1 107 ? 7.591 -8.181 -0.752 1.00 71.69 107 THR A CA 1
ATOM 826 C C . THR A 1 107 ? 6.912 -8.101 -2.122 1.00 71.69 107 THR A C 1
ATOM 828 O O . THR A 1 107 ? 6.323 -7.059 -2.427 1.00 71.69 107 THR A O 1
ATOM 831 N N . PRO A 1 108 ? 6.971 -9.157 -2.960 1.00 77.69 108 PRO A N 1
ATOM 832 C CA . PRO A 1 108 ? 6.258 -9.194 -4.232 1.00 77.69 108 PRO A CA 1
ATOM 833 C C . PRO A 1 108 ? 4.749 -9.340 -4.028 1.00 77.69 108 PRO A C 1
ATOM 835 O O . PRO A 1 108 ? 4.288 -10.101 -3.177 1.00 77.69 108 PRO A O 1
ATOM 838 N N . ARG A 1 109 ? 3.976 -8.595 -4.819 1.00 73.12 109 ARG A N 1
ATOM 839 C CA . ARG A 1 109 ? 2.513 -8.536 -4.767 1.00 73.12 109 ARG A CA 1
ATOM 840 C C . ARG A 1 109 ? 1.930 -8.532 -6.178 1.00 73.12 109 ARG A C 1
ATOM 842 O O . ARG A 1 109 ? 2.453 -7.868 -7.072 1.00 73.12 109 ARG A O 1
ATOM 849 N N . LEU A 1 110 ? 0.837 -9.267 -6.366 1.00 71.75 110 LEU A N 1
ATOM 850 C CA . LEU A 1 110 ? 0.081 -9.292 -7.619 1.00 71.75 110 LEU A CA 1
ATOM 851 C C . LEU A 1 110 ? -0.901 -8.102 -7.701 1.00 71.75 110 LEU A C 1
ATOM 853 O O . LEU A 1 110 ? -1.340 -7.608 -6.657 1.00 71.75 110 LEU A O 1
ATOM 857 N N . PRO A 1 111 ? -1.282 -7.659 -8.914 1.00 63.78 111 PRO A N 1
ATOM 858 C CA . PRO A 1 111 ? -2.310 -6.641 -9.128 1.00 63.78 111 PRO A CA 1
ATOM 859 C C . PRO A 1 111 ? -3.636 -7.021 -8.455 1.00 63.78 111 PRO A C 1
ATOM 861 O O . PRO A 1 111 ? -4.098 -8.159 -8.542 1.00 63.78 111 PRO A O 1
ATOM 864 N N . GLN A 1 112 ? -4.240 -6.058 -7.759 1.00 60.41 112 GLN A N 1
ATOM 865 C CA . GLN A 1 112 ? -5.155 -6.334 -6.648 1.00 60.41 112 GLN A CA 1
ATOM 866 C C . GLN A 1 112 ? -6.589 -6.732 -7.027 1.00 60.41 112 GLN A C 1
ATOM 868 O O . GLN A 1 112 ? -7.226 -7.408 -6.230 1.00 60.41 112 GLN A O 1
ATOM 873 N N . GLY A 1 113 ? -7.108 -6.371 -8.205 1.00 64.06 113 GLY A N 1
ATOM 874 C CA . GLY A 1 113 ? -8.561 -6.304 -8.462 1.00 64.06 113 GLY A CA 1
ATOM 875 C C . GLY A 1 113 ? -9.410 -7.470 -7.924 1.00 64.06 113 GLY A C 1
ATOM 876 O O . GLY A 1 113 ? -10.268 -7.264 -7.073 1.00 64.06 113 GLY A O 1
ATOM 877 N N . ARG A 1 114 ? -9.163 -8.706 -8.381 1.00 59.75 114 ARG A N 1
ATOM 878 C CA . ARG A 1 114 ? -9.978 -9.876 -7.990 1.00 59.75 114 ARG A CA 1
ATOM 879 C C . ARG A 1 114 ? -9.418 -10.639 -6.786 1.00 59.75 114 ARG A C 1
ATOM 881 O O . ARG A 1 114 ? -10.163 -11.052 -5.906 1.00 59.75 114 ARG A O 1
ATOM 888 N N . VAL A 1 115 ? -8.093 -10.776 -6.714 1.00 64.25 115 VAL A N 1
ATOM 889 C CA . VAL A 1 115 ? -7.417 -11.526 -5.641 1.00 64.25 115 VAL A CA 1
ATOM 890 C C . VAL A 1 115 ? -7.550 -10.819 -4.289 1.00 64.25 115 VAL A C 1
ATOM 892 O O . VAL A 1 115 ? -7.666 -11.488 -3.261 1.00 64.25 115 VAL A O 1
ATOM 895 N N . ALA A 1 116 ? -7.562 -9.481 -4.266 1.00 78.31 116 ALA A N 1
ATOM 896 C CA . ALA A 1 116 ? -7.732 -8.724 -3.030 1.00 78.31 116 ALA A CA 1
ATOM 897 C C . ALA A 1 116 ? -9.149 -8.864 -2.469 1.00 78.31 116 ALA A C 1
ATOM 899 O O . ALA A 1 116 ? -9.264 -9.082 -1.268 1.00 78.31 116 ALA A O 1
ATOM 900 N N . ALA A 1 117 ? -10.188 -8.836 -3.311 1.00 86.56 117 ALA A N 1
ATOM 901 C CA . ALA A 1 117 ? -11.570 -9.050 -2.878 1.00 86.56 117 ALA A CA 1
ATOM 902 C C . ALA A 1 117 ? -11.753 -10.443 -2.242 1.00 86.56 117 ALA A C 1
ATOM 904 O O . ALA A 1 117 ? -12.252 -10.562 -1.123 1.00 86.56 117 ALA A O 1
ATOM 905 N N . ASP A 1 118 ? -11.244 -11.498 -2.889 1.00 87.19 118 ASP A N 1
ATOM 906 C CA . ASP A 1 118 ? -11.322 -12.868 -2.362 1.00 87.19 118 ASP A CA 1
ATOM 907 C C . ASP A 1 118 ? -10.516 -13.046 -1.063 1.00 87.19 118 ASP A C 1
ATOM 909 O O . ASP A 1 118 ? -10.923 -13.763 -0.143 1.00 87.19 118 ASP A O 1
ATOM 913 N N . ASN A 1 119 ? -9.336 -12.425 -0.969 1.00 89.19 119 ASN A N 1
ATOM 914 C CA . ASN A 1 119 ? -8.522 -12.450 0.247 1.00 89.19 119 ASN A CA 1
ATOM 915 C C . ASN A 1 119 ? -9.167 -11.649 1.388 1.00 89.19 119 ASN A C 1
ATOM 917 O O . ASN A 1 119 ? -9.156 -12.087 2.542 1.00 89.19 119 ASN A O 1
ATOM 921 N N . PHE A 1 120 ? -9.765 -10.505 1.059 1.00 93.38 120 PHE A N 1
ATOM 922 C CA . PHE A 1 120 ? -10.527 -9.679 1.982 1.00 93.38 120 PHE A CA 1
ATOM 923 C C . PHE A 1 120 ? -11.705 -10.460 2.547 1.00 93.38 120 PHE A C 1
ATOM 925 O O . PHE A 1 120 ? -11.771 -10.647 3.760 1.00 93.38 120 PHE A O 1
ATOM 932 N N . GLY A 1 121 ? -12.558 -11.024 1.688 1.00 94.38 121 GLY A N 1
ATOM 933 C CA . GLY A 1 121 ? -13.718 -11.799 2.118 1.00 94.38 121 GLY A CA 1
ATOM 934 C C . GLY A 1 121 ? -13.338 -12.992 2.997 1.00 94.38 121 GLY A C 1
ATOM 935 O O . GLY A 1 121 ? -13.959 -13.219 4.035 1.00 94.38 121 GLY A O 1
ATOM 936 N N . ARG A 1 122 ? -12.263 -13.720 2.657 1.00 94.31 122 ARG A N 1
ATOM 937 C CA . ARG A 1 122 ? -11.732 -14.798 3.515 1.00 94.31 122 ARG A CA 1
ATOM 938 C C . ARG A 1 122 ? -11.267 -14.289 4.880 1.00 94.31 122 ARG A C 1
ATOM 940 O O . ARG A 1 122 ? -11.533 -14.934 5.891 1.00 94.31 122 ARG A O 1
ATOM 947 N N . THR A 1 123 ? -10.587 -13.145 4.919 1.00 95.44 123 THR A N 1
ATOM 948 C CA . THR A 1 123 ? -10.089 -12.552 6.167 1.00 95.44 123 THR A CA 1
ATOM 949 C C . THR A 1 123 ? -11.237 -12.053 7.041 1.00 95.44 123 THR A C 1
ATOM 951 O O . THR A 1 123 ? -11.273 -12.383 8.224 1.00 95.44 123 THR A O 1
ATOM 954 N N . VAL A 1 124 ? -12.205 -11.337 6.463 1.00 95.94 124 VAL A N 1
ATOM 955 C CA . VAL A 1 124 ? -13.401 -10.843 7.161 1.00 95.94 124 VAL A CA 1
ATOM 956 C C . VAL A 1 124 ? -14.206 -12.000 7.738 1.00 95.94 124 VAL A C 1
ATOM 958 O O . VAL A 1 124 ? -14.507 -11.965 8.922 1.00 95.94 124 VAL A O 1
ATOM 961 N N . ARG A 1 125 ? -14.469 -13.070 6.975 1.00 94.94 125 ARG A N 1
ATOM 962 C CA . ARG A 1 125 ? -15.197 -14.251 7.486 1.00 94.94 125 ARG A CA 1
ATOM 963 C C . ARG A 1 125 ? -14.460 -14.980 8.611 1.00 94.94 125 ARG A C 1
ATOM 965 O O . ARG A 1 125 ? -15.096 -15.612 9.444 1.00 94.94 125 ARG A O 1
ATOM 972 N N . ARG A 1 126 ? -13.126 -14.906 8.653 1.00 95.31 126 ARG A N 1
ATOM 973 C CA . ARG A 1 126 ? -12.341 -15.467 9.762 1.00 95.31 126 ARG A CA 1
ATOM 974 C C . ARG A 1 126 ? -12.454 -14.619 11.030 1.00 95.31 126 ARG A C 1
ATOM 976 O O . ARG A 1 126 ? -12.567 -15.183 12.109 1.00 95.31 126 ARG A O 1
ATOM 983 N N . VAL A 1 127 ? -12.399 -13.292 10.900 1.00 96.12 127 VAL A N 1
ATOM 984 C CA . VAL A 1 127 ? -12.467 -12.359 12.042 1.00 96.12 127 VAL A CA 1
ATOM 985 C C . VAL A 1 127 ? -13.905 -12.190 12.545 1.00 96.12 127 VAL A C 1
ATOM 987 O O . VAL A 1 127 ? -14.132 -12.085 13.746 1.00 96.12 127 VAL A O 1
ATOM 990 N N . PHE A 1 128 ? -14.881 -12.216 11.638 1.00 95.94 128 PHE A N 1
ATOM 991 C CA . PHE A 1 128 ? -16.304 -12.042 11.919 1.00 95.94 128 PHE A CA 1
ATOM 992 C C . PHE A 1 128 ? -17.135 -13.180 11.287 1.00 95.94 128 PHE A C 1
ATOM 994 O O . PHE A 1 128 ? -17.771 -12.989 10.249 1.00 95.94 128 PHE A O 1
ATOM 1001 N N . PRO A 1 129 ? -17.160 -14.383 11.895 1.00 93.81 129 PRO A N 1
ATOM 1002 C CA . PRO A 1 129 ? -17.792 -15.570 11.302 1.00 93.81 129 PRO A CA 1
ATOM 1003 C C . PRO A 1 129 ? -19.304 -15.473 11.082 1.00 93.81 129 PRO A C 1
ATOM 1005 O O . PRO A 1 129 ? -19.861 -16.253 10.317 1.00 93.81 129 PRO A O 1
ATOM 1008 N N . THR A 1 130 ? -19.974 -14.545 11.767 1.00 92.88 130 THR A N 1
ATOM 1009 C CA . THR A 1 130 ? -21.431 -14.368 11.713 1.00 92.88 130 THR A CA 1
ATOM 1010 C C . THR A 1 130 ? -21.884 -13.336 10.681 1.00 92.88 130 THR A C 1
ATOM 1012 O O . THR A 1 130 ? -23.083 -13.092 10.586 1.00 92.88 130 THR A O 1
ATOM 1015 N N . LEU A 1 131 ? -20.964 -12.692 9.948 1.00 94.38 131 LEU A N 1
ATOM 1016 C CA . LEU A 1 131 ? -21.333 -11.746 8.892 1.00 94.38 131 LEU A CA 1
ATOM 1017 C C . LEU A 1 131 ? -21.907 -12.478 7.675 1.00 94.38 131 LEU A C 1
ATOM 1019 O O . LEU A 1 131 ? -21.345 -13.478 7.220 1.00 94.38 131 LEU A O 1
ATOM 1023 N N . ASP A 1 132 ? -22.993 -11.943 7.123 1.00 94.50 132 ASP A N 1
ATOM 1024 C CA . ASP A 1 132 ? -23.541 -12.394 5.847 1.00 94.50 132 ASP A CA 1
ATOM 1025 C C . ASP A 1 132 ? -22.704 -11.903 4.651 1.00 94.50 132 ASP A C 1
ATOM 1027 O O . ASP A 1 132 ? -21.779 -11.097 4.784 1.00 94.50 132 ASP A O 1
ATOM 1031 N N . ALA A 1 133 ? -22.990 -12.450 3.468 1.00 93.19 133 ALA A N 1
ATOM 1032 C CA . ALA A 1 133 ? -22.251 -12.121 2.252 1.00 93.19 133 ALA A CA 1
ATOM 1033 C C . ALA A 1 133 ? -22.397 -10.640 1.868 1.00 93.19 133 ALA A C 1
ATOM 1035 O O . ALA A 1 133 ? -21.393 -10.008 1.551 1.00 93.19 133 ALA A O 1
ATOM 1036 N N . ASP A 1 134 ? -23.603 -10.082 1.990 1.00 94.38 134 ASP A N 1
ATOM 1037 C CA . ASP A 1 134 ? -23.891 -8.691 1.630 1.00 94.38 134 ASP A CA 1
ATOM 1038 C C . ASP A 1 134 ? -23.103 -7.705 2.508 1.00 94.38 13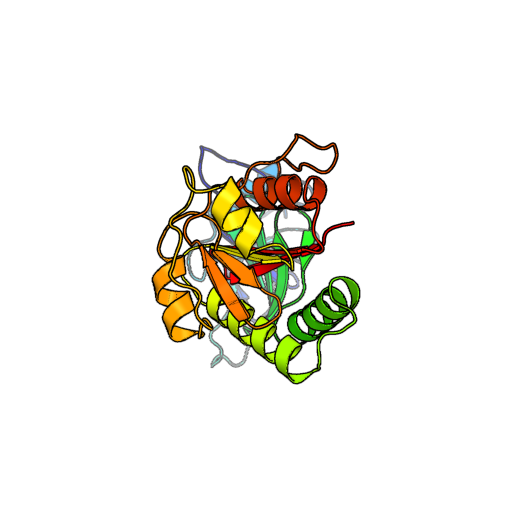4 ASP A C 1
ATOM 1040 O O . ASP A 1 134 ? -22.545 -6.729 2.007 1.00 94.38 134 ASP A O 1
ATOM 1044 N N . SER A 1 135 ? -22.970 -7.984 3.810 1.00 95.06 135 SER A N 1
ATOM 1045 C CA . SER A 1 135 ? -22.145 -7.174 4.711 1.00 95.06 135 SER A CA 1
ATOM 1046 C C . SER A 1 135 ? -20.664 -7.267 4.346 1.00 95.06 135 SER A C 1
ATOM 1048 O O . SER A 1 135 ? -19.963 -6.259 4.363 1.00 95.06 135 SER A O 1
ATOM 1050 N N . VAL A 1 136 ? -20.160 -8.455 3.983 1.00 96.06 136 VAL A N 1
ATOM 1051 C CA . VAL A 1 136 ? -18.763 -8.618 3.534 1.00 96.06 136 VAL A CA 1
ATOM 1052 C C . VAL A 1 136 ? -18.498 -7.798 2.271 1.00 96.06 136 VAL A C 1
ATOM 1054 O O . VAL A 1 136 ? -17.483 -7.098 2.205 1.00 96.06 136 VAL A O 1
ATOM 1057 N N . ASP A 1 137 ? -19.410 -7.853 1.302 1.00 94.56 137 ASP A N 1
ATOM 1058 C CA . ASP A 1 137 ? -19.313 -7.097 0.054 1.00 94.56 137 ASP A CA 1
ATOM 1059 C C . ASP A 1 137 ? -19.381 -5.586 0.313 1.00 94.56 137 ASP A C 1
ATOM 1061 O O . ASP A 1 137 ? -18.611 -4.822 -0.270 1.00 94.56 137 ASP A O 1
ATOM 1065 N N . TYR A 1 138 ? -20.203 -5.154 1.271 1.00 95.81 138 TYR A N 1
ATOM 1066 C CA . TYR A 1 138 ? -20.265 -3.759 1.696 1.00 95.81 138 TYR A CA 1
ATOM 1067 C C . TYR A 1 138 ? -18.949 -3.265 2.317 1.00 95.81 138 TYR A C 1
ATOM 1069 O O . TYR A 1 138 ? -18.436 -2.204 1.954 1.00 95.81 138 TYR A O 1
ATOM 1077 N N . LEU A 1 139 ? -18.344 -4.037 3.227 1.00 96.88 139 LEU A N 1
ATOM 1078 C CA . LEU A 1 139 ? -17.044 -3.678 3.808 1.00 96.88 139 LEU A CA 1
ATOM 1079 C C . LEU A 1 139 ? -15.930 -3.654 2.746 1.00 96.88 139 LEU A C 1
ATOM 1081 O O . LEU A 1 139 ? -14.992 -2.850 2.844 1.00 96.88 139 LEU A O 1
ATOM 1085 N N . TRP A 1 140 ? -16.031 -4.509 1.723 1.00 95.62 140 TRP A N 1
ATOM 1086 C CA . TRP A 1 140 ? -15.138 -4.470 0.570 1.00 95.62 140 TRP A CA 1
ATOM 1087 C C . TRP A 1 140 ? -15.346 -3.204 -0.263 1.00 95.62 140 TRP A C 1
ATOM 1089 O O . TRP A 1 140 ? -14.361 -2.559 -0.610 1.00 95.62 140 TRP A O 1
ATOM 1099 N N . GLU A 1 141 ? -16.588 -2.795 -0.529 1.00 94.88 141 GLU A N 1
ATOM 1100 C CA . GLU A 1 141 ? -16.894 -1.555 -1.254 1.00 94.88 141 GLU A CA 1
ATOM 1101 C C . GLU A 1 141 ? -16.288 -0.329 -0.553 1.00 94.88 141 GLU A C 1
ATOM 1103 O O . GLU A 1 141 ? -15.648 0.513 -1.190 1.00 94.88 141 GLU A O 1
ATOM 1108 N N . LEU A 1 142 ? -16.400 -0.262 0.778 1.00 95.50 142 LEU A N 1
ATOM 1109 C CA . LEU A 1 142 ? -15.750 0.772 1.589 1.00 95.50 142 LEU A CA 1
ATOM 1110 C C . LEU A 1 142 ? -14.222 0.733 1.450 1.00 95.50 142 LEU A C 1
ATOM 1112 O O . LEU A 1 142 ? -13.587 1.763 1.223 1.00 95.50 142 LEU A O 1
ATOM 1116 N N . THR A 1 143 ? -13.633 -0.458 1.544 1.00 94.81 143 THR A N 1
ATOM 1117 C CA . THR A 1 143 ? -12.183 -0.663 1.419 1.00 94.81 143 THR A CA 1
ATOM 1118 C C . THR A 1 143 ? -11.664 -0.272 0.032 1.00 94.81 143 THR A C 1
ATOM 1120 O O . THR A 1 143 ? -10.668 0.444 -0.078 1.00 94.81 143 THR A O 1
ATOM 1123 N N . ALA A 1 144 ? -12.359 -0.681 -1.027 1.00 91.69 144 ALA A N 1
ATOM 1124 C CA . ALA A 1 144 ? -12.030 -0.349 -2.408 1.00 91.69 144 ALA A CA 1
ATOM 1125 C C . ALA A 1 144 ? -12.193 1.155 -2.681 1.00 91.69 144 ALA A C 1
ATOM 1127 O O . ALA A 1 144 ? -11.366 1.765 -3.354 1.00 91.69 144 ALA A O 1
ATOM 1128 N N . SER A 1 145 ? -13.215 1.798 -2.108 1.00 91.19 145 SER A N 1
ATOM 1129 C CA . SER A 1 145 ? -13.364 3.253 -2.205 1.00 91.19 145 SER A CA 1
ATOM 1130 C C . SER A 1 145 ? -12.264 4.016 -1.463 1.00 91.19 145 SER A C 1
ATOM 1132 O O . SER A 1 145 ? -11.973 5.159 -1.823 1.00 91.19 145 SER A O 1
ATOM 1134 N N . ALA A 1 146 ? -11.681 3.440 -0.412 1.00 90.81 146 ALA A N 1
ATOM 1135 C CA . ALA A 1 146 ? -10.537 4.027 0.273 1.00 90.81 146 ALA A CA 1
ATOM 1136 C C . ALA A 1 146 ? -9.250 3.884 -0.555 1.00 90.81 146 ALA A C 1
ATOM 1138 O O . ALA A 1 146 ? -8.454 4.817 -0.590 1.00 90.81 146 ALA A O 1
ATOM 1139 N N . SER A 1 147 ? -9.068 2.775 -1.282 1.00 88.50 147 SER A N 1
ATOM 1140 C CA . SER A 1 147 ? -7.872 2.539 -2.106 1.00 88.50 147 SER A CA 1
ATOM 1141 C C . SER A 1 147 ? -7.749 3.427 -3.339 1.00 88.50 147 SER A C 1
ATOM 1143 O O . SER A 1 147 ? -6.673 3.519 -3.916 1.00 88.50 147 SER A O 1
ATOM 1145 N N . THR A 1 148 ? -8.824 4.091 -3.758 1.00 86.19 148 THR A N 1
ATOM 1146 C CA . THR A 1 148 ? -8.782 5.054 -4.870 1.00 86.19 148 THR A CA 1
ATOM 1147 C C . THR A 1 148 ? -8.431 6.475 -4.427 1.00 86.19 148 THR A C 1
ATOM 1149 O O . THR A 1 148 ? -8.470 7.395 -5.242 1.00 86.19 148 THR A O 1
ATOM 1152 N N . GLN A 1 149 ? -8.184 6.699 -3.137 1.00 81.19 149 GLN A N 1
ATOM 1153 C CA . GLN A 1 149 ? -7.910 8.032 -2.613 1.00 81.19 149 GLN A CA 1
ATOM 1154 C C . GLN A 1 149 ? -6.433 8.402 -2.753 1.00 81.19 149 GLN A C 1
ATOM 1156 O O . GLN A 1 149 ? -5.578 7.529 -2.639 1.00 81.19 149 GLN A O 1
ATOM 1161 N N . PRO A 1 150 ? -6.117 9.695 -2.960 1.00 77.75 150 PRO A N 1
ATOM 1162 C CA . PRO A 1 150 ? -4.734 10.145 -3.119 1.00 77.75 150 PRO A CA 1
ATOM 1163 C C . PRO A 1 150 ? -3.919 10.034 -1.824 1.00 77.75 150 PRO A C 1
ATOM 1165 O O . PRO A 1 150 ? -2.695 9.981 -1.864 1.00 77.75 150 PRO A O 1
ATOM 1168 N N . THR A 1 151 ? -4.586 10.028 -0.669 1.00 83.62 151 THR A N 1
ATOM 1169 C CA . THR A 1 151 ? -3.956 9.939 0.648 1.00 83.62 151 THR A CA 1
ATOM 1170 C C . THR A 1 151 ? -4.192 8.568 1.260 1.00 83.62 151 THR A C 1
ATOM 1172 O O . THR A 1 151 ? -5.314 8.062 1.268 1.00 83.62 151 THR A O 1
ATOM 1175 N N . GLY A 1 152 ? -3.140 7.982 1.831 1.00 86.00 152 GLY A N 1
ATOM 1176 C CA . GLY A 1 152 ? -3.248 6.727 2.566 1.00 86.00 152 GLY A CA 1
ATOM 1177 C C . GLY A 1 152 ? -4.107 6.880 3.823 1.00 86.00 152 GLY A C 1
ATOM 1178 O O . GLY A 1 152 ? -4.068 7.910 4.495 1.00 86.00 152 GLY A O 1
ATOM 1179 N N . THR A 1 153 ? -4.858 5.839 4.173 1.00 92.62 153 THR A N 1
ATOM 1180 C CA . THR A 1 153 ? -5.802 5.851 5.298 1.00 92.62 153 THR A CA 1
ATOM 1181 C C . THR A 1 153 ? -5.815 4.513 6.038 1.00 92.62 153 THR A C 1
ATOM 1183 O O . THR A 1 153 ? -5.210 3.535 5.596 1.00 92.62 153 THR A O 1
ATOM 1186 N N . ILE A 1 154 ? -6.472 4.460 7.197 1.00 96.56 154 ILE A N 1
ATOM 1187 C CA . ILE A 1 154 ? -6.654 3.230 7.970 1.00 96.56 154 ILE A CA 1
ATOM 1188 C C . ILE A 1 154 ? -8.141 3.067 8.278 1.00 96.56 154 ILE A C 1
ATOM 1190 O O . ILE A 1 154 ? -8.746 3.926 8.917 1.00 96.56 154 ILE A O 1
ATOM 1194 N N . LEU A 1 155 ? -8.724 1.942 7.876 1.00 97.50 155 LEU A N 1
ATOM 1195 C CA . LEU A 1 155 ? -10.059 1.540 8.315 1.00 97.50 155 LEU A CA 1
ATOM 1196 C C . LEU A 1 155 ? -9.904 0.476 9.395 1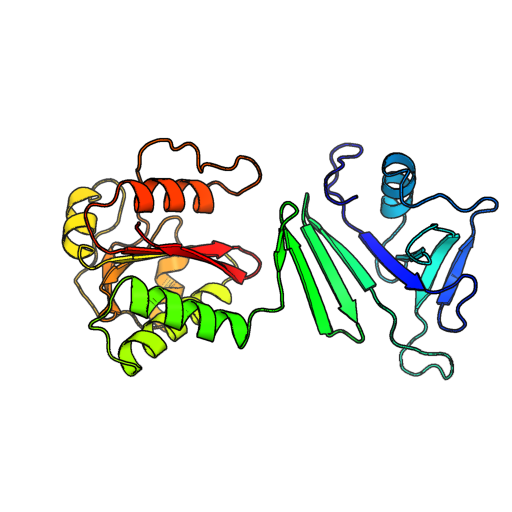.00 97.50 155 LEU A C 1
ATOM 1198 O O . LEU A 1 155 ? -9.170 -0.488 9.203 1.00 97.50 155 LEU A O 1
ATOM 1202 N N . VAL A 1 156 ? -10.579 0.630 10.526 1.00 98.00 156 VAL A N 1
ATOM 1203 C CA . VAL A 1 156 ? -10.609 -0.384 11.581 1.00 98.00 156 VAL A CA 1
ATOM 1204 C C . VAL A 1 156 ? -12.027 -0.907 11.692 1.00 98.00 156 VAL A C 1
ATOM 1206 O O . VAL A 1 156 ? -12.900 -0.250 12.260 1.00 98.00 156 VAL A O 1
ATOM 1209 N N . PHE A 1 157 ? -12.242 -2.107 11.158 1.00 98.19 157 PHE A N 1
ATOM 1210 C CA . PHE A 1 157 ? -13.470 -2.859 11.374 1.00 98.19 157 PHE A CA 1
ATOM 1211 C C . PHE A 1 157 ? -13.364 -3.574 12.719 1.00 98.19 157 PHE A C 1
ATOM 1213 O O . PHE A 1 157 ? -12.420 -4.334 12.924 1.00 98.19 157 PHE A O 1
ATOM 1220 N N . SER A 1 158 ? -14.275 -3.326 13.657 1.00 97.56 158 SER A N 1
ATOM 1221 C CA . SER A 1 158 ? -14.199 -3.909 15.004 1.00 97.56 158 SER A CA 1
ATOM 1222 C C . SER A 1 158 ? -15.574 -4.081 15.629 1.00 97.56 158 SER A C 1
ATOM 1224 O O . SER A 1 158 ? -16.380 -3.152 15.609 1.00 97.56 158 SER A O 1
ATOM 1226 N N . THR A 1 159 ? -15.832 -5.227 16.265 1.00 97.19 159 THR A N 1
ATOM 1227 C CA . THR A 1 159 ? -17.056 -5.411 17.071 1.00 97.19 159 THR A CA 1
ATOM 1228 C C . THR A 1 159 ? -17.086 -4.509 18.307 1.00 97.19 159 THR A C 1
ATOM 1230 O O . THR A 1 159 ? -18.132 -4.364 18.926 1.00 97.19 159 THR A O 1
ATOM 1233 N N . GLY A 1 160 ? -15.944 -3.924 18.686 1.00 96.62 160 GLY A N 1
ATOM 1234 C CA . GLY A 1 160 ? -15.813 -2.961 19.779 1.00 96.62 160 GLY A CA 1
ATOM 1235 C C . GLY A 1 160 ? -15.669 -1.510 19.321 1.00 96.62 160 GLY A C 1
ATOM 1236 O O . GLY A 1 160 ? -15.151 -0.690 20.077 1.00 96.62 160 GLY A O 1
ATOM 1237 N N . ALA A 1 161 ? -16.041 -1.172 18.079 1.00 97.31 161 ALA A N 1
ATOM 1238 C CA . ALA A 1 161 ? -15.796 0.160 17.517 1.00 97.31 161 ALA A CA 1
ATOM 1239 C C . ALA A 1 161 ? -16.415 1.297 18.356 1.00 97.31 161 ALA A C 1
ATOM 1241 O O . ALA A 1 161 ? -15.787 2.342 18.521 1.00 97.31 161 ALA A O 1
ATOM 1242 N N . ALA A 1 162 ? -17.599 1.090 18.939 1.00 97.44 162 ALA A N 1
ATOM 1243 C CA . ALA A 1 162 ? -18.243 2.0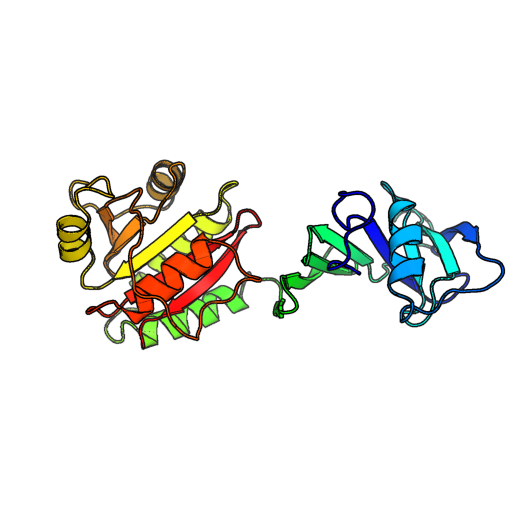70 19.815 1.00 97.44 162 ALA A CA 1
ATOM 1244 C C . ALA A 1 162 ? -17.443 2.320 21.109 1.00 97.44 162 ALA A C 1
ATOM 1246 O O . ALA A 1 162 ? -17.231 3.466 21.516 1.00 97.44 162 ALA A O 1
ATOM 1247 N N . GLN A 1 163 ? -16.975 1.245 21.748 1.00 97.56 163 GLN A N 1
ATOM 1248 C CA . GLN A 1 163 ? -16.188 1.291 22.979 1.00 97.56 163 GLN A CA 1
ATOM 1249 C C . GLN A 1 163 ? -14.815 1.913 22.722 1.00 97.56 163 GLN A C 1
ATOM 1251 O O . GLN A 1 163 ? -14.358 2.746 23.504 1.00 97.56 163 GLN A O 1
ATOM 1256 N N . GLU A 1 164 ? -14.186 1.577 21.599 1.00 96.44 164 GLU A N 1
ATOM 1257 C CA . GLU A 1 164 ? -12.897 2.138 21.198 1.00 96.44 164 GLU A CA 1
ATOM 1258 C C . GLU A 1 164 ? -13.006 3.623 20.847 1.00 96.44 164 GLU A C 1
ATOM 1260 O O . GLU A 1 164 ? -12.172 4.416 21.284 1.00 96.44 164 GLU A O 1
ATOM 1265 N N . ALA A 1 165 ? -14.080 4.042 20.171 1.00 96.50 165 ALA A N 1
ATOM 1266 C CA . ALA A 1 165 ? -14.371 5.457 19.943 1.00 96.50 165 ALA A CA 1
ATOM 1267 C C . ALA A 1 165 ? -14.532 6.241 21.259 1.00 96.50 165 ALA A C 1
ATOM 1269 O O . ALA A 1 165 ? -14.152 7.410 21.342 1.00 96.50 165 ALA A O 1
ATOM 1270 N N . GLN A 1 166 ? -15.078 5.614 22.306 1.00 96.50 166 GLN A N 1
ATOM 1271 C CA . GLN A 1 166 ? -15.151 6.211 23.639 1.00 96.50 166 GLN A CA 1
ATOM 1272 C C . GLN A 1 166 ? -13.787 6.227 24.344 1.00 96.50 166 GLN A C 1
ATOM 1274 O O . GLN A 1 166 ? -13.422 7.248 24.924 1.00 96.50 166 GLN A O 1
ATOM 1279 N N . ARG A 1 167 ? -13.024 5.131 24.296 1.00 96.38 167 ARG A N 1
ATOM 1280 C CA . ARG A 1 167 ? -11.706 5.017 24.941 1.00 96.38 167 ARG A CA 1
ATOM 1281 C C . ARG A 1 167 ? -10.696 6.005 24.352 1.00 96.38 167 ARG A C 1
ATOM 1283 O O . ARG A 1 167 ? -9.973 6.660 25.099 1.00 96.38 167 ARG A O 1
ATOM 1290 N N . LEU A 1 168 ? -10.696 6.150 23.027 1.00 95.31 168 LEU A N 1
ATOM 1291 C CA . LEU A 1 168 ? -9.815 7.036 22.261 1.00 95.31 168 LEU A CA 1
ATOM 1292 C C . LEU A 1 168 ? -10.421 8.431 22.037 1.00 95.31 168 LEU A C 1
ATOM 1294 O O . LEU A 1 168 ? -10.023 9.146 21.117 1.00 95.31 168 LEU A O 1
ATOM 1298 N N . SER A 1 169 ? -11.387 8.868 22.853 1.00 93.62 169 SER A N 1
ATOM 1299 C CA . SER A 1 169 ? -12.132 10.116 22.610 1.00 93.62 169 SER A CA 1
ATOM 1300 C C . SER A 1 169 ? -11.274 11.385 22.635 1.00 93.62 169 SER A C 1
ATOM 1302 O O . SER A 1 169 ? -11.704 12.423 22.146 1.00 93.62 169 SER A O 1
ATOM 1304 N N . ARG A 1 170 ? -10.089 11.338 23.260 1.00 94.56 170 ARG A N 1
ATOM 1305 C CA . ARG A 1 170 ? -9.122 12.451 23.273 1.00 94.56 170 ARG A CA 1
ATOM 1306 C C . ARG A 1 170 ? -8.155 12.424 22.090 1.00 94.56 170 ARG A C 1
ATOM 1308 O O . ARG A 1 170 ? -7.442 13.399 21.889 1.00 94.56 170 ARG A O 1
ATOM 1315 N N . GLN A 1 171 ? -8.106 11.321 21.347 1.00 94.56 171 GLN A N 1
ATOM 1316 C CA . GLN A 1 171 ? -7.245 11.145 20.178 1.00 94.56 171 GLN A CA 1
ATOM 1317 C C . GLN A 1 171 ? -8.044 10.811 18.910 1.00 94.56 171 GLN A C 1
ATOM 1319 O O . GLN A 1 171 ? -7.490 10.260 17.965 1.00 94.56 171 GLN A O 1
ATOM 1324 N N . SER A 1 172 ? -9.348 11.092 18.897 1.00 95.94 172 SER A N 1
ATOM 1325 C CA . SER A 1 172 ? -10.236 10.879 17.754 1.00 95.94 172 SER A CA 1
ATOM 1326 C C . SER A 1 172 ? -11.426 11.833 17.820 1.00 95.94 172 SER A C 1
ATOM 1328 O O . SER A 1 172 ? -11.783 12.323 18.894 1.00 95.94 172 SER A O 1
ATOM 1330 N N . PHE A 1 173 ? -12.082 12.063 16.684 1.00 96.06 173 PHE A N 1
ATOM 1331 C CA . PHE A 1 173 ? -13.382 12.721 16.655 1.00 96.06 173 PHE A CA 1
ATOM 1332 C C . PHE A 1 173 ? -14.478 11.664 16.706 1.00 96.06 173 PHE A C 1
ATOM 1334 O O . PHE A 1 173 ? -14.682 10.912 15.751 1.00 96.06 173 PHE A O 1
ATOM 1341 N N . ARG A 1 174 ? -15.206 11.609 17.823 1.00 96.81 174 ARG A N 1
ATOM 1342 C CA . ARG A 1 174 ? -16.418 10.791 17.918 1.00 96.81 174 ARG A CA 1
ATOM 1343 C C . ARG A 1 174 ? -17.492 11.373 17.011 1.00 96.81 174 ARG A C 1
ATOM 1345 O O . ARG A 1 174 ? -17.730 12.579 17.027 1.00 96.81 174 ARG A O 1
ATOM 1352 N N . VAL A 1 175 ? -18.157 10.508 16.259 1.00 95.38 175 VAL A N 1
ATOM 1353 C CA . VAL A 1 175 ? -19.281 10.893 15.404 1.00 95.38 175 VAL A CA 1
ATOM 1354 C C . VAL A 1 175 ? -20.578 10.332 15.971 1.00 95.38 175 VAL A C 1
ATOM 1356 O O . VAL A 1 175 ? -20.576 9.361 16.727 1.00 95.38 175 VAL A O 1
ATOM 1359 N N . ALA A 1 176 ? -21.702 10.951 15.615 1.00 96.31 176 ALA A N 1
ATOM 1360 C CA . ALA A 1 176 ? -22.993 10.319 15.839 1.00 96.31 176 ALA A CA 1
ATOM 1361 C C . ALA A 1 176 ? -23.041 9.009 15.021 1.00 96.31 176 ALA A C 1
ATOM 1363 O O . ALA A 1 176 ? -22.753 9.071 13.819 1.00 96.31 176 ALA A O 1
ATOM 1364 N N . PRO A 1 177 ? -23.379 7.854 15.633 1.00 96.50 177 PRO A N 1
ATOM 1365 C CA . PRO A 1 177 ? -23.364 6.570 14.943 1.00 96.50 177 PRO A CA 1
ATOM 1366 C C . PRO A 1 177 ? -24.204 6.597 13.670 1.00 96.50 177 PRO A C 1
ATOM 1368 O O . PRO A 1 177 ? -25.370 7.000 13.679 1.00 96.50 177 PRO A O 1
ATOM 1371 N N . ARG A 1 178 ? -23.596 6.180 12.561 1.00 95.69 178 ARG A N 1
ATOM 1372 C CA . ARG A 1 178 ? -24.226 6.187 11.240 1.00 95.69 178 ARG A CA 1
ATOM 1373 C C . ARG A 1 178 ? -23.597 5.132 10.339 1.00 95.69 178 ARG A C 1
ATOM 1375 O O . ARG A 1 178 ? -22.378 5.000 10.317 1.00 95.69 178 ARG A O 1
ATOM 1382 N N . ILE A 1 179 ? -24.417 4.476 9.516 1.00 96.38 179 ILE A N 1
ATOM 1383 C CA . ILE A 1 179 ? -23.937 3.667 8.386 1.00 96.38 179 ILE A CA 1
ATOM 1384 C C . ILE A 1 179 ? -23.137 4.556 7.426 1.00 96.38 179 ILE A C 1
ATOM 1386 O O . ILE A 1 179 ? -23.662 5.529 6.865 1.00 96.38 179 ILE A O 1
ATOM 1390 N N . ILE A 1 180 ? -21.850 4.251 7.274 1.00 95.69 180 ILE A N 1
ATOM 1391 C CA . ILE A 1 180 ? -20.932 5.044 6.458 1.00 95.69 180 ILE A CA 1
ATOM 1392 C C . ILE A 1 180 ? -20.955 4.555 5.021 1.00 95.69 180 ILE A C 1
ATOM 1394 O O . ILE A 1 180 ? -20.697 3.387 4.785 1.00 95.69 180 ILE A O 1
ATOM 1398 N N . THR A 1 181 ? -21.256 5.432 4.066 1.00 95.50 181 THR A N 1
ATOM 1399 C CA . THR A 1 181 ? -21.249 5.109 2.628 1.00 95.50 181 THR A CA 1
ATOM 1400 C C . THR A 1 181 ? -19.886 5.436 2.011 1.00 95.50 181 THR A C 1
ATOM 1402 O O . THR A 1 181 ? -19.186 6.291 2.560 1.00 95.50 181 THR A O 1
ATOM 1405 N N . PRO A 1 182 ? -19.519 4.884 0.838 1.00 93.50 182 PRO A N 1
ATOM 1406 C CA . PRO A 1 182 ? -18.273 5.236 0.139 1.00 93.50 182 PRO A CA 1
ATOM 1407 C C . PRO A 1 182 ? -18.070 6.748 -0.052 1.00 93.50 182 PRO A C 1
ATOM 1409 O O . PRO A 1 182 ? -16.977 7.287 0.121 1.00 93.50 182 PRO A O 1
ATOM 1412 N N . THR A 1 183 ? -19.158 7.475 -0.332 1.00 92.56 183 THR A N 1
ATOM 1413 C CA . THR A 1 183 ? -19.118 8.936 -0.494 1.00 92.56 183 THR A CA 1
ATOM 1414 C C . THR A 1 183 ? -18.772 9.661 0.804 1.00 92.56 183 THR A C 1
ATOM 1416 O O . THR A 1 183 ? -17.985 10.604 0.776 1.00 92.56 183 THR A O 1
ATOM 1419 N N . VAL A 1 184 ? -19.339 9.233 1.937 1.00 93.56 184 VAL A N 1
ATOM 1420 C CA . VAL A 1 184 ? -19.016 9.814 3.249 1.00 93.56 184 VAL A CA 1
ATOM 1421 C C . VAL A 1 184 ? -17.618 9.395 3.683 1.00 93.56 184 VAL A C 1
ATOM 1423 O O . VAL A 1 184 ? -16.874 10.231 4.189 1.00 93.56 184 VAL A O 1
ATOM 1426 N N . LEU A 1 185 ? -17.242 8.136 3.434 1.00 94.12 185 LEU A N 1
ATOM 1427 C CA . LEU A 1 185 ? -15.918 7.618 3.746 1.00 94.12 185 LEU A CA 1
ATOM 1428 C C . LEU A 1 185 ? -14.837 8.495 3.115 1.00 94.12 185 LEU A C 1
ATOM 1430 O O . LEU A 1 185 ? -13.970 8.976 3.830 1.00 94.12 185 LEU A O 1
ATOM 1434 N N . ARG A 1 186 ? -14.978 8.820 1.824 1.00 91.94 186 ARG A N 1
ATOM 1435 C CA . ARG A 1 186 ? -14.079 9.732 1.100 1.00 91.94 186 ARG A CA 1
ATOM 1436 C C . ARG A 1 186 ? -13.898 11.096 1.759 1.00 91.94 186 ARG A C 1
ATOM 1438 O O . ARG A 1 186 ? -12.838 11.693 1.636 1.00 91.94 186 ARG A O 1
ATOM 1445 N N . LEU A 1 187 ? -14.926 11.625 2.418 1.00 92.31 187 LEU A N 1
ATOM 1446 C CA . LEU A 1 187 ? -14.819 12.913 3.100 1.00 92.31 187 LEU A CA 1
ATOM 1447 C C . LEU A 1 187 ? -14.029 12.786 4.402 1.00 92.31 187 LEU A C 1
ATOM 1449 O O . LEU A 1 187 ? -13.189 13.638 4.684 1.00 92.31 187 LEU A O 1
ATOM 1453 N N . VAL A 1 188 ? -14.295 11.735 5.182 1.00 92.50 188 VAL A N 1
ATOM 1454 C CA . VAL A 1 188 ? -13.712 11.565 6.520 1.00 92.50 188 VAL A CA 1
ATOM 1455 C C . VAL A 1 188 ? -12.298 10.997 6.505 1.00 92.50 188 VAL A C 1
ATOM 1457 O O . VAL A 1 188 ? -11.590 11.138 7.491 1.00 92.50 188 VAL A O 1
ATOM 1460 N N . THR A 1 189 ? -11.865 10.374 5.414 1.00 91.31 189 THR A N 1
ATOM 1461 C CA . THR A 1 189 ? -10.494 9.870 5.249 1.00 91.31 189 THR A CA 1
ATOM 1462 C C . THR A 1 189 ? -9.524 10.925 4.704 1.00 91.31 189 THR A C 1
ATOM 1464 O O . THR A 1 189 ? -8.341 10.634 4.571 1.00 91.31 189 THR A O 1
ATOM 1467 N N . ASN A 1 190 ? -9.989 12.157 4.444 1.00 89.12 190 ASN A N 1
ATOM 1468 C CA . ASN A 1 190 ? -9.124 13.304 4.117 1.00 89.12 190 ASN A CA 1
ATOM 1469 C C . ASN A 1 190 ? -8.346 13.845 5.328 1.00 89.12 190 ASN A C 1
ATOM 1471 O O . ASN A 1 190 ? -7.492 14.715 5.168 1.00 89.12 190 ASN A O 1
ATOM 1475 N N . ILE A 1 191 ? -8.680 13.396 6.539 1.00 87.94 191 ILE A N 1
ATOM 1476 C CA . ILE A 1 191 ? -7.915 13.705 7.746 1.00 87.94 191 ILE A CA 1
ATOM 1477 C C . ILE A 1 191 ? -7.026 12.519 8.109 1.00 87.94 191 ILE A C 1
ATOM 1479 O O . ILE A 1 191 ? -7.380 11.364 7.872 1.00 87.94 191 ILE A O 1
ATOM 1483 N N . ASP A 1 192 ? -5.884 12.811 8.726 1.00 88.38 192 ASP A N 1
ATOM 1484 C CA . ASP A 1 192 ? -4.987 11.777 9.226 1.00 88.38 192 ASP A CA 1
ATOM 1485 C C . ASP A 1 192 ? -5.624 10.970 10.364 1.00 88.38 192 ASP A C 1
ATOM 1487 O O . ASP A 1 192 ? -6.331 11.498 11.224 1.00 88.38 192 ASP A O 1
ATOM 1491 N N . GLY A 1 193 ? -5.304 9.678 10.396 1.00 92.19 193 GLY A N 1
ATOM 1492 C CA . GLY A 1 193 ? -5.743 8.744 11.428 1.00 92.19 193 GLY A CA 1
ATOM 1493 C C . GLY A 1 193 ? -6.657 7.648 10.891 1.00 92.19 193 GLY A C 1
ATOM 1494 O O . GLY A 1 193 ? -6.823 7.472 9.685 1.00 92.19 193 GLY A O 1
ATOM 1495 N N . ALA A 1 194 ? -7.203 6.867 11.816 1.00 96.50 194 ALA A N 1
ATOM 1496 C CA . ALA A 1 194 ? -8.054 5.728 11.522 1.00 96.50 194 ALA A CA 1
ATOM 1497 C C . ALA A 1 194 ? -9.547 6.063 11.634 1.00 96.50 194 ALA A C 1
ATOM 1499 O O . ALA A 1 194 ? -9.955 6.934 12.407 1.00 96.50 194 ALA A O 1
ATOM 1500 N N . VAL A 1 195 ? -10.365 5.326 10.888 1.00 97.62 195 VAL A N 1
ATOM 1501 C CA . VAL A 1 195 ? -11.828 5.353 10.984 1.00 97.62 195 VAL A CA 1
ATOM 1502 C C . VAL A 1 195 ? -12.301 4.073 11.665 1.00 97.62 195 VAL A C 1
ATOM 1504 O O . VAL A 1 195 ? -11.997 2.980 11.190 1.00 97.62 195 VAL A O 1
ATOM 1507 N N . PHE A 1 196 ? -13.045 4.197 12.764 1.00 98.00 196 PHE A N 1
ATOM 1508 C CA . PHE A 1 196 ? -13.615 3.056 13.481 1.00 98.00 196 PHE A CA 1
ATOM 1509 C C . PHE A 1 196 ? -15.020 2.746 12.985 1.00 98.00 196 PHE A C 1
ATOM 1511 O O . PHE A 1 196 ? -15.932 3.569 13.111 1.00 98.00 196 PHE A O 1
ATOM 1518 N N . ILE A 1 197 ? -15.186 1.536 12.455 1.00 98.12 197 ILE A N 1
ATOM 1519 C CA . ILE A 1 197 ? -16.412 1.063 11.821 1.00 98.12 197 ILE A CA 1
ATOM 1520 C C . ILE A 1 197 ? -16.782 -0.292 12.438 1.00 98.12 197 ILE A C 1
ATOM 1522 O O . ILE A 1 197 ? -15.936 -1.168 12.606 1.00 98.12 197 ILE A O 1
ATOM 1526 N N . GLU A 1 198 ? -18.043 -0.486 12.798 1.00 97.00 198 GLU A N 1
ATOM 1527 C CA . GLU A 1 198 ? -18.557 -1.806 13.162 1.00 97.00 198 GLU A CA 1
ATOM 1528 C C . GLU A 1 198 ? -18.642 -2.712 11.927 1.00 97.00 198 GLU A C 1
ATOM 1530 O O . GLU A 1 198 ? -18.777 -2.217 10.808 1.00 97.00 198 GLU A O 1
ATOM 1535 N N . PRO A 1 199 ? -18.645 -4.045 12.087 1.00 95.69 199 PRO A N 1
ATOM 1536 C CA . PRO A 1 199 ? -18.814 -4.952 10.953 1.00 95.69 199 PRO A CA 1
ATOM 1537 C C . PRO A 1 199 ? -20.134 -4.753 10.188 1.00 95.69 199 PRO A C 1
ATOM 1539 O O . PRO A 1 199 ? -20.227 -5.099 9.020 1.00 95.69 199 PRO A O 1
ATOM 1542 N N . THR A 1 200 ? -21.138 -4.143 10.822 1.00 94.44 200 THR A N 1
ATOM 1543 C CA . THR A 1 200 ? -22.411 -3.730 10.206 1.00 94.44 200 THR A CA 1
ATOM 1544 C C . THR A 1 200 ? -22.297 -2.473 9.331 1.00 94.44 200 THR A C 1
ATOM 1546 O O . THR A 1 200 ? -23.284 -2.042 8.743 1.00 94.44 200 THR A O 1
ATOM 1549 N N . GLY A 1 201 ? -21.122 -1.836 9.270 1.00 95.69 201 GLY A N 1
ATOM 1550 C CA . GLY A 1 201 ? -20.886 -0.605 8.515 1.00 95.69 201 GLY A CA 1
ATOM 1551 C C . GLY A 1 201 ? -21.159 0.692 9.286 1.00 95.69 201 GLY A C 1
ATOM 1552 O O . GLY A 1 201 ? -21.082 1.775 8.704 1.00 95.69 201 GLY A O 1
ATOM 1553 N N . VAL A 1 202 ? -21.482 0.628 10.582 1.00 97.81 202 VAL A N 1
ATOM 1554 C CA . VAL A 1 202 ? -21.724 1.820 11.413 1.00 97.81 202 VAL A CA 1
ATOM 1555 C C . VAL A 1 202 ? -20.397 2.445 11.851 1.00 97.81 202 VAL A C 1
ATOM 1557 O O . VAL A 1 202 ? -19.598 1.810 12.528 1.00 97.81 202 VAL A O 1
ATOM 1560 N N . CYS A 1 203 ? -20.164 3.708 11.503 1.00 97.94 203 CYS A N 1
ATOM 1561 C CA . CYS A 1 203 ? -18.995 4.472 11.936 1.00 97.94 203 CYS A CA 1
ATOM 1562 C C . CYS A 1 203 ? -19.230 5.129 13.303 1.00 97.94 203 CYS A C 1
ATOM 1564 O O . CYS A 1 203 ? -20.280 5.734 13.526 1.00 97.94 203 CYS A O 1
ATOM 1566 N N . HIS A 1 204 ? -18.220 5.073 14.179 1.00 98.12 204 HIS A N 1
ATOM 1567 C CA . HIS A 1 204 ? -18.266 5.631 15.543 1.00 98.12 204 HIS A CA 1
ATOM 1568 C C . HIS A 1 204 ? -17.223 6.722 15.805 1.00 98.12 204 HIS A C 1
ATOM 1570 O O . HIS A 1 204 ? -17.465 7.626 16.611 1.00 98.12 204 HIS A O 1
ATOM 1576 N N . SER A 1 205 ? -16.084 6.698 15.111 1.00 97.44 205 SER A N 1
ATOM 1577 C CA . SER A 1 205 ? -15.101 7.785 15.166 1.00 97.44 205 SER A CA 1
ATOM 1578 C C . SER A 1 205 ? -14.241 7.876 13.909 1.00 97.44 205 SER A C 1
ATOM 1580 O O . SER A 1 205 ? -14.100 6.914 13.154 1.00 97.44 205 SER A O 1
ATOM 1582 N N . ILE A 1 206 ? -13.676 9.063 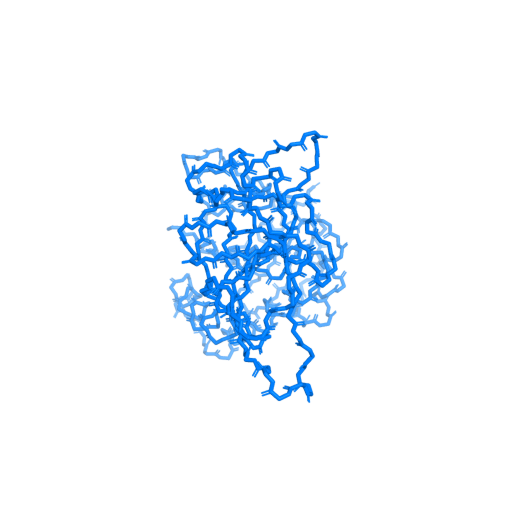13.696 1.00 97.31 206 ILE A N 1
ATOM 1583 C CA . ILE A 1 206 ? -12.799 9.405 12.571 1.00 97.31 206 ILE A CA 1
ATOM 1584 C C . ILE A 1 206 ? -11.520 10.069 13.092 1.00 97.31 206 ILE A C 1
ATOM 1586 O O . ILE A 1 206 ? -11.510 10.638 14.190 1.00 97.31 206 ILE A O 1
ATOM 1590 N N . GLY A 1 207 ? -10.446 10.014 12.303 1.00 95.19 207 GLY A N 1
ATOM 1591 C CA . GLY A 1 207 ? -9.163 10.634 12.648 1.00 95.19 207 GLY A CA 1
ATOM 1592 C C . GLY A 1 207 ? -8.540 10.076 13.928 1.00 95.19 207 GLY A C 1
ATOM 1593 O O . GLY A 1 207 ? -7.928 10.812 14.696 1.00 95.19 207 GLY A O 1
ATOM 1594 N N . ALA A 1 208 ? -8.758 8.790 14.211 1.00 96.50 208 ALA A N 1
ATOM 1595 C CA . ALA A 1 208 ? -8.273 8.169 15.430 1.00 96.50 208 ALA A CA 1
ATOM 1596 C C . ALA A 1 208 ? -6.767 7.892 15.361 1.00 96.50 208 ALA A C 1
ATOM 1598 O O . ALA A 1 208 ? -6.283 7.215 14.451 1.00 96.50 208 ALA A O 1
ATOM 1599 N N . ILE A 1 209 ? -6.021 8.371 16.352 1.00 95.50 209 ILE A N 1
ATOM 1600 C CA . ILE A 1 209 ? -4.618 8.002 16.533 1.00 95.50 209 ILE A CA 1
ATOM 1601 C C . ILE A 1 209 ? -4.587 6.650 17.241 1.00 95.50 209 ILE A C 1
ATOM 1603 O O . ILE A 1 209 ? -4.916 6.547 18.422 1.00 95.50 209 ILE A O 1
ATOM 1607 N N . LEU A 1 210 ? -4.203 5.612 16.499 1.00 94.50 210 LEU A N 1
ATOM 1608 C CA . LEU A 1 210 ? -4.119 4.254 17.025 1.00 94.50 210 LEU A CA 1
ATOM 1609 C C . LEU A 1 210 ? -2.971 4.124 18.029 1.00 94.50 210 LEU A C 1
ATOM 1611 O O . LEU A 1 210 ? -1.817 4.439 17.721 1.00 94.50 210 LEU A O 1
ATOM 1615 N N . ASP A 1 211 ? -3.299 3.625 19.216 1.00 90.00 211 ASP A N 1
ATOM 1616 C CA . ASP A 1 211 ? -2.339 3.217 20.230 1.00 90.00 211 ASP A CA 1
ATOM 1617 C C . ASP A 1 211 ? -1.944 1.740 20.062 1.00 90.00 211 ASP A C 1
ATOM 1619 O O . ASP A 1 211 ? -2.211 1.112 19.038 1.00 90.00 211 ASP A O 1
ATOM 1623 N N . GLY A 1 212 ? -1.218 1.195 21.034 1.00 86.25 212 GLY A N 1
ATOM 1624 C CA . GLY A 1 212 ? -0.810 -0.206 21.050 1.00 86.25 212 GLY A CA 1
ATOM 1625 C C . GLY A 1 212 ? 0.620 -0.394 21.539 1.00 86.25 212 GLY A C 1
ATOM 1626 O O . GLY A 1 212 ? 1.447 0.521 21.503 1.00 86.25 212 GLY A O 1
ATOM 1627 N N . LEU A 1 213 ? 0.914 -1.604 22.006 1.00 85.50 213 LEU A N 1
ATOM 1628 C CA . LEU A 1 213 ? 2.220 -1.963 22.557 1.00 85.50 213 LEU A CA 1
ATOM 1629 C C . LEU A 1 213 ? 3.210 -2.318 21.445 1.00 85.50 213 LEU A C 1
ATOM 1631 O O . LEU A 1 213 ? 2.824 -2.815 20.387 1.00 85.50 213 LEU A O 1
ATOM 1635 N N . ALA A 1 214 ? 4.501 -2.069 21.673 1.00 84.50 214 ALA A N 1
ATOM 1636 C CA . ALA A 1 214 ? 5.544 -2.559 20.779 1.00 84.50 214 ALA A CA 1
ATOM 1637 C C . ALA A 1 214 ? 5.497 -4.095 20.709 1.00 84.50 214 ALA A C 1
ATOM 1639 O O . ALA A 1 214 ? 5.285 -4.761 21.719 1.00 84.50 214 ALA A O 1
ATOM 1640 N N . THR A 1 215 ? 5.688 -4.651 19.512 1.00 81.62 215 THR A N 1
ATOM 1641 C CA . THR A 1 215 ? 5.669 -6.102 19.279 1.00 81.62 215 THR A CA 1
ATOM 1642 C C . THR A 1 215 ? 6.866 -6.501 18.426 1.00 81.62 215 THR A C 1
ATOM 1644 O O . THR A 1 215 ? 7.360 -5.688 17.644 1.00 81.62 215 THR A O 1
ATOM 1647 N N . GLU A 1 216 ? 7.288 -7.763 18.514 1.00 84.56 216 GLU A N 1
ATOM 1648 C CA . GLU A 1 216 ? 8.351 -8.325 17.662 1.00 84.56 216 GLU A CA 1
ATOM 1649 C C . GLU A 1 216 ? 7.977 -8.358 16.171 1.00 84.56 216 GLU A C 1
ATOM 1651 O O . GLU A 1 216 ? 8.845 -8.488 15.317 1.00 84.56 216 GLU A O 1
ATOM 1656 N N . LYS A 1 217 ? 6.686 -8.207 15.844 1.00 80.19 217 LYS A N 1
ATOM 1657 C CA . LYS A 1 217 ? 6.183 -8.169 14.463 1.00 80.19 217 LYS A CA 1
ATOM 1658 C C . LYS A 1 217 ? 6.343 -6.799 13.796 1.00 80.19 217 LYS A C 1
ATOM 1660 O O . LYS A 1 217 ? 5.989 -6.657 12.628 1.00 80.19 217 LYS A O 1
ATOM 1665 N N . GLY A 1 218 ? 6.797 -5.782 14.533 1.00 77.88 218 GLY A N 1
ATOM 1666 C CA . GLY A 1 218 ? 7.072 -4.463 13.970 1.00 77.88 218 GLY A CA 1
ATOM 1667 C C . GLY A 1 218 ? 8.158 -4.534 12.897 1.00 77.88 218 GLY A C 1
ATOM 1668 O O . GLY A 1 218 ? 9.153 -5.233 13.062 1.00 77.88 218 GLY A O 1
ATOM 1669 N N . ASP A 1 219 ? 7.976 -3.789 11.811 1.00 75.81 219 ASP A N 1
ATOM 1670 C CA . ASP A 1 219 ? 8.878 -3.817 10.661 1.00 75.81 219 ASP A CA 1
ATOM 1671 C C . ASP A 1 219 ? 9.273 -2.389 10.272 1.00 75.81 219 ASP A C 1
ATOM 1673 O O . ASP A 1 219 ? 8.447 -1.602 9.801 1.00 75.81 219 ASP A O 1
ATOM 1677 N N . SER A 1 220 ? 10.547 -2.042 10.472 1.00 77.00 220 SER A N 1
ATOM 1678 C CA . SER A 1 220 ? 11.089 -0.711 10.165 1.00 77.00 220 SER A CA 1
ATOM 1679 C C . SER A 1 220 ? 11.148 -0.407 8.666 1.00 77.00 220 SER A C 1
ATOM 1681 O O . SER A 1 220 ? 11.270 0.758 8.291 1.00 77.00 220 SER A O 1
ATOM 1683 N N . SER A 1 221 ? 11.023 -1.421 7.804 1.00 67.31 221 SER A N 1
ATOM 1684 C CA . SER A 1 221 ? 10.909 -1.244 6.354 1.00 67.31 221 SER A CA 1
ATOM 1685 C C . SER A 1 221 ? 9.499 -0.833 5.907 1.00 67.31 221 SER A C 1
ATOM 1687 O O . SER A 1 221 ? 9.290 -0.506 4.734 1.00 67.31 221 SER A O 1
ATOM 1689 N N . ARG A 1 222 ? 8.523 -0.849 6.826 1.00 80.12 222 ARG A N 1
ATOM 1690 C CA . ARG A 1 222 ? 7.118 -0.494 6.591 1.00 80.12 222 ARG A CA 1
ATOM 1691 C C . ARG A 1 222 ? 6.790 0.867 7.205 1.00 80.12 222 ARG A C 1
ATOM 1693 O O . ARG A 1 222 ? 7.392 1.301 8.184 1.00 80.12 222 ARG A O 1
ATOM 1700 N N . GLY A 1 223 ? 5.785 1.537 6.642 1.00 82.31 223 GLY A N 1
ATOM 1701 C CA . GLY A 1 223 ? 5.370 2.872 7.082 1.00 82.31 223 GLY A CA 1
ATOM 1702 C C . GLY A 1 223 ? 4.798 2.921 8.505 1.00 82.31 223 GLY A C 1
ATOM 1703 O O . GLY A 1 223 ? 4.388 1.909 9.083 1.00 82.31 223 GLY A O 1
ATOM 1704 N N . SER A 1 224 ? 4.721 4.130 9.067 1.00 86.94 224 SER A N 1
ATOM 1705 C CA . SER A 1 224 ? 4.189 4.376 10.415 1.00 86.94 224 SER A CA 1
ATOM 1706 C C . SER A 1 224 ? 2.735 3.914 10.572 1.00 86.94 224 SER A C 1
ATOM 1708 O O . SER A 1 224 ? 2.429 3.275 11.574 1.00 86.94 224 SER A O 1
ATOM 1710 N N . ARG A 1 225 ? 1.878 4.155 9.565 1.00 90.56 225 ARG A N 1
ATOM 1711 C CA . ARG A 1 225 ? 0.465 3.719 9.511 1.00 90.56 225 ARG A CA 1
ATOM 1712 C C . ARG A 1 225 ? 0.311 2.200 9.629 1.00 90.56 225 ARG A C 1
ATOM 1714 O O . ARG A 1 225 ? -0.524 1.712 10.382 1.00 90.56 225 ARG A O 1
ATOM 1721 N N . TYR A 1 226 ? 1.153 1.449 8.917 1.00 91.19 226 TYR A N 1
ATOM 1722 C CA . TYR A 1 226 ? 1.163 -0.013 8.991 1.00 91.19 226 TYR A CA 1
ATOM 1723 C C . TYR A 1 226 ? 1.555 -0.489 10.391 1.00 91.19 226 TYR A C 1
ATOM 1725 O O . TYR A 1 226 ? 0.867 -1.305 10.997 1.00 91.19 226 TYR A O 1
ATOM 1733 N N . ASN A 1 227 ? 2.649 0.056 10.927 1.00 90.94 227 ASN A N 1
ATOM 1734 C CA . ASN A 1 227 ? 3.151 -0.345 12.234 1.00 90.94 227 ASN A CA 1
ATOM 1735 C C . ASN A 1 227 ? 2.211 0.057 13.383 1.00 90.94 227 ASN A C 1
ATOM 1737 O O . ASN A 1 227 ? 2.090 -0.700 14.343 1.00 90.94 227 ASN A O 1
ATOM 1741 N N . SER A 1 228 ? 1.536 1.211 13.315 1.00 92.81 228 SER A N 1
ATOM 1742 C CA . SER A 1 228 ? 0.541 1.600 14.324 1.00 92.81 228 SER A CA 1
ATOM 1743 C C . SER A 1 228 ? -0.681 0.686 14.289 1.00 92.81 228 SER A C 1
ATOM 1745 O O . SER A 1 228 ? -1.065 0.170 15.335 1.00 92.81 228 SER A O 1
ATOM 1747 N N . ALA A 1 229 ? -1.223 0.400 13.103 1.00 95.06 229 ALA A N 1
ATOM 1748 C CA . ALA A 1 229 ? -2.332 -0.536 12.942 1.00 95.06 229 ALA A CA 1
ATOM 1749 C C . ALA A 1 229 ? -1.978 -1.947 13.440 1.00 95.06 229 ALA A C 1
ATOM 1751 O O . ALA A 1 229 ? -2.766 -2.566 14.149 1.00 95.06 229 ALA A O 1
ATOM 1752 N N . LEU A 1 230 ? -0.771 -2.437 13.143 1.00 93.75 230 LEU A N 1
ATOM 1753 C CA . LEU A 1 230 ? -0.308 -3.744 13.609 1.00 93.75 230 LEU A CA 1
ATOM 1754 C C . LEU A 1 230 ? -0.220 -3.819 15.139 1.00 93.75 230 LEU A C 1
ATOM 1756 O O . LEU A 1 230 ? -0.636 -4.815 15.731 1.00 93.75 230 LEU A O 1
ATOM 1760 N N . ARG A 1 231 ? 0.322 -2.782 15.791 1.00 94.06 231 ARG A N 1
ATOM 1761 C CA . ARG A 1 231 ? 0.378 -2.719 17.259 1.00 94.06 231 ARG A CA 1
ATOM 1762 C C . ARG A 1 231 ? -1.019 -2.690 17.864 1.00 94.06 231 ARG A C 1
ATOM 1764 O O . ARG A 1 231 ? -1.290 -3.481 18.760 1.00 94.06 231 ARG A O 1
ATOM 1771 N N . TYR A 1 232 ? -1.887 -1.834 17.329 1.00 95.19 232 TYR A N 1
ATOM 1772 C CA . TYR A 1 232 ? -3.271 -1.699 17.763 1.00 95.19 232 TYR A CA 1
ATOM 1773 C C . TYR A 1 232 ? -4.004 -3.039 17.732 1.00 95.19 232 TYR A C 1
ATOM 1775 O O . TYR A 1 232 ? -4.490 -3.505 18.761 1.00 95.19 232 TYR A O 1
ATOM 1783 N N . VAL A 1 233 ? -4.003 -3.691 16.566 1.00 94.50 233 VAL A N 1
ATOM 1784 C CA . VAL A 1 233 ? -4.696 -4.962 16.333 1.00 94.50 233 VAL A CA 1
ATOM 1785 C C . VAL A 1 233 ? -4.197 -6.058 17.275 1.00 94.50 233 VAL A C 1
ATOM 1787 O O . VAL A 1 233 ? -5.011 -6.773 17.849 1.00 94.50 233 VAL A O 1
ATOM 1790 N N . ASN A 1 234 ? -2.881 -6.165 17.496 1.00 92.06 234 ASN A N 1
ATOM 1791 C CA . ASN A 1 234 ? -2.317 -7.157 18.423 1.00 92.06 234 ASN A CA 1
ATOM 1792 C C . ASN A 1 234 ? -2.663 -6.880 19.899 1.00 92.06 234 ASN A C 1
ATOM 1794 O O . ASN A 1 234 ? -2.607 -7.798 20.710 1.00 92.06 234 ASN A O 1
ATOM 1798 N N . SER A 1 235 ? -2.968 -5.632 20.264 1.00 91.19 235 SER A N 1
ATOM 1799 C CA . SER A 1 235 ? -3.373 -5.258 21.628 1.00 91.19 235 SER A CA 1
ATOM 1800 C C . SER A 1 235 ? -4.888 -5.152 21.822 1.00 91.19 235 SER A C 1
ATOM 1802 O O . SER A 1 235 ? -5.336 -4.869 22.934 1.00 91.19 235 SER A O 1
ATOM 1804 N N . SER A 1 236 ? -5.676 -5.339 20.759 1.00 92.00 236 SER A N 1
ATOM 1805 C CA . SER A 1 236 ? -7.124 -5.170 20.817 1.00 92.00 236 SER A CA 1
ATOM 1806 C C . SER A 1 236 ? -7.780 -6.292 21.613 1.00 92.00 236 SER A C 1
ATOM 1808 O O . SER A 1 236 ? -7.417 -7.459 21.496 1.00 92.00 236 SER A O 1
ATOM 1810 N N . GLN A 1 237 ? -8.783 -5.932 22.409 1.00 92.19 237 GLN A N 1
ATOM 1811 C CA . GLN A 1 237 ? -9.604 -6.884 23.163 1.00 92.19 237 GLN A CA 1
ATOM 1812 C C . GLN A 1 237 ? -10.825 -7.362 22.366 1.00 92.19 237 GLN A C 1
ATOM 1814 O O . GLN A 1 237 ? -11.594 -8.192 22.846 1.00 92.19 237 GLN A O 1
ATOM 1819 N N . TYR A 1 238 ? -11.020 -6.823 21.162 1.00 95.12 238 TYR A N 1
ATOM 1820 C CA . TYR A 1 238 ? -12.167 -7.108 20.315 1.00 95.12 238 TYR A CA 1
ATOM 1821 C C . TYR A 1 238 ? -11.720 -7.787 19.020 1.00 95.12 238 TYR A C 1
ATOM 1823 O O . TYR A 1 238 ? -10.670 -7.424 18.477 1.00 95.12 238 TYR A O 1
ATOM 1831 N N . PRO A 1 239 ? -12.541 -8.697 18.463 1.00 96.12 239 PRO A N 1
ATOM 1832 C CA . PRO A 1 239 ? -12.429 -9.082 17.065 1.00 96.12 239 PRO A CA 1
ATOM 1833 C C . PRO A 1 239 ? -12.349 -7.832 16.189 1.00 96.12 239 PRO A C 1
ATOM 1835 O O . PRO A 1 239 ? -13.277 -7.018 16.147 1.00 96.12 239 PRO A O 1
ATOM 1838 N N . CYS A 1 240 ? -11.209 -7.653 15.529 1.00 96.12 240 CYS A N 1
ATOM 1839 C CA . CYS A 1 240 ? -10.977 -6.504 14.676 1.00 96.12 240 CYS A CA 1
ATOM 1840 C C . CYS A 1 240 ? -10.084 -6.837 13.484 1.00 96.12 240 CYS A C 1
ATOM 1842 O O . CYS A 1 240 ? -9.296 -7.783 13.489 1.00 96.12 240 CYS A O 1
ATOM 1844 N N . LEU A 1 241 ? -10.240 -6.036 12.441 1.00 97.69 241 LEU A N 1
A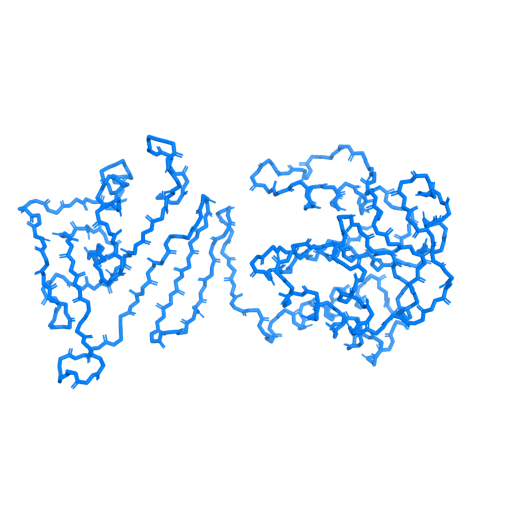TOM 1845 C CA . LEU A 1 241 ? -9.454 -6.054 11.224 1.00 97.69 241 LEU A CA 1
ATOM 1846 C C . LEU A 1 241 ? -9.077 -4.609 10.915 1.00 97.69 241 LEU A C 1
ATOM 1848 O O . LEU A 1 241 ? -9.950 -3.798 10.602 1.00 97.69 241 LEU A O 1
ATOM 1852 N N . ALA A 1 242 ? -7.786 -4.293 10.982 1.00 97.31 242 ALA A N 1
ATOM 1853 C CA . ALA A 1 242 ? -7.288 -3.046 10.427 1.00 97.31 242 ALA A CA 1
ATOM 1854 C C . ALA A 1 242 ? -6.942 -3.243 8.949 1.00 97.31 242 ALA A C 1
ATOM 1856 O O . ALA A 1 242 ? -6.219 -4.164 8.569 1.00 97.31 242 ALA A O 1
ATOM 1857 N N . VAL A 1 243 ? -7.463 -2.353 8.122 1.00 96.44 243 VAL A N 1
ATOM 1858 C CA . VAL A 1 243 ? -7.207 -2.258 6.694 1.00 96.44 243 VAL A CA 1
ATOM 1859 C C . VAL A 1 243 ? -6.372 -1.011 6.477 1.00 96.44 243 VAL A C 1
ATOM 1861 O O . VAL A 1 243 ? -6.853 0.109 6.642 1.00 96.44 243 VAL A O 1
ATOM 1864 N N . VAL A 1 244 ? -5.101 -1.206 6.149 1.00 93.94 244 VAL A N 1
ATOM 1865 C CA . VAL A 1 244 ? -4.167 -0.108 5.906 1.00 93.94 244 VAL A CA 1
ATOM 1866 C C . VAL A 1 244 ? -4.099 0.124 4.410 1.00 93.94 244 VAL A C 1
ATOM 1868 O O . VAL A 1 244 ? -3.699 -0.767 3.662 1.00 93.94 244 VAL A O 1
ATOM 1871 N N . VAL A 1 245 ? -4.489 1.323 3.996 1.00 90.88 245 VAL A N 1
ATOM 1872 C CA . VAL A 1 245 ? -4.464 1.757 2.606 1.00 90.88 245 VAL A CA 1
ATOM 1873 C C . VAL A 1 245 ? -3.280 2.696 2.392 1.00 90.88 245 VAL A C 1
ATOM 1875 O O . VAL A 1 245 ? -3.150 3.700 3.095 1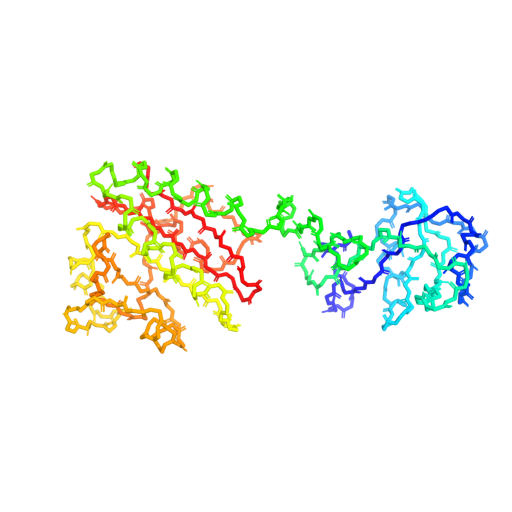.00 90.88 245 VAL A O 1
ATOM 1878 N N . SER A 1 246 ? -2.388 2.376 1.456 1.00 85.38 246 SER A N 1
ATOM 1879 C CA . SER A 1 246 ? -1.267 3.255 1.099 1.00 85.38 246 SER A CA 1
ATOM 1880 C C . SER A 1 246 ? -1.703 4.378 0.157 1.00 85.38 246 SER A C 1
ATOM 1882 O O . SER A 1 246 ? -2.726 4.267 -0.506 1.00 85.38 246 SER A O 1
ATOM 1884 N N . GLU A 1 247 ? -0.867 5.405 0.010 1.00 81.94 247 GLU A N 1
ATOM 1885 C CA . GLU A 1 247 ? -1.056 6.483 -0.980 1.00 81.94 247 GLU A CA 1
ATOM 1886 C C . GLU A 1 247 ? -1.089 5.941 -2.422 1.00 81.94 247 GLU A C 1
ATOM 1888 O O . GLU A 1 247 ? -1.877 6.396 -3.239 1.00 81.94 247 GLU A O 1
ATOM 1893 N N . ASP A 1 248 ? -0.345 4.864 -2.701 1.00 72.81 248 ASP A N 1
ATOM 1894 C CA . ASP A 1 248 ? -0.384 4.168 -3.999 1.00 72.81 248 ASP A CA 1
ATOM 1895 C C . ASP A 1 248 ? -1.595 3.220 -4.179 1.00 72.81 248 ASP A C 1
ATOM 1897 O O . ASP A 1 248 ? -1.595 2.386 -5.088 1.00 72.81 248 ASP A O 1
ATOM 1901 N N . GLY A 1 249 ? -2.581 3.269 -3.275 1.00 77.50 249 GLY A N 1
ATOM 1902 C CA . GLY A 1 249 ? -3.798 2.452 -3.315 1.00 77.50 249 GLY A CA 1
ATOM 1903 C C . GLY A 1 249 ? -3.656 0.995 -2.855 1.00 77.50 249 GLY A C 1
ATOM 1904 O O . GLY A 1 249 ? -4.593 0.212 -2.995 1.00 77.50 249 GLY A O 1
ATOM 1905 N N . TRP A 1 250 ? -2.523 0.587 -2.275 1.00 80.19 250 TRP A N 1
ATOM 1906 C CA . TRP A 1 250 ? -2.372 -0.775 -1.755 1.00 80.19 250 TRP A CA 1
ATOM 1907 C C . TRP A 1 250 ? -3.178 -0.990 -0.495 1.00 80.19 250 TRP A C 1
ATOM 1909 O O . TRP A 1 250 ? -3.303 -0.095 0.325 1.00 80.19 250 TRP A O 1
ATOM 1919 N N . ILE A 1 251 ? -3.642 -2.222 -0.316 1.00 88.00 251 ILE A N 1
ATOM 1920 C CA . ILE A 1 251 ? -4.466 -2.646 0.807 1.00 88.00 251 ILE A CA 1
ATOM 1921 C C . ILE A 1 251 ? -3.696 -3.730 1.554 1.00 88.00 251 ILE A C 1
ATOM 1923 O O . ILE A 1 251 ? -3.377 -4.780 0.991 1.00 88.00 251 ILE A O 1
ATOM 1927 N N . ASP A 1 252 ? -3.415 -3.476 2.825 1.00 90.38 252 ASP A N 1
ATOM 1928 C CA . ASP A 1 252 ? -2.882 -4.441 3.776 1.00 90.38 252 ASP A CA 1
ATOM 1929 C C . ASP A 1 252 ? -3.956 -4.807 4.799 1.00 90.38 252 ASP A C 1
ATOM 1931 O O . ASP A 1 252 ? -4.587 -3.934 5.391 1.00 90.38 252 ASP A O 1
ATOM 1935 N N . LEU A 1 253 ? -4.151 -6.109 5.012 1.00 93.38 253 LEU A N 1
ATOM 1936 C CA . LEU A 1 253 ? -5.149 -6.644 5.934 1.00 93.38 253 LEU A CA 1
ATOM 1937 C C . LEU A 1 253 ? -4.458 -7.165 7.190 1.00 93.38 253 LEU A C 1
ATOM 1939 O O . LEU A 1 253 ? -3.671 -8.110 7.124 1.00 93.38 253 LEU A O 1
ATOM 1943 N N . LEU A 1 254 ? -4.771 -6.557 8.330 1.00 94.19 254 LEU A N 1
ATOM 1944 C CA . LEU A 1 254 ? -4.198 -6.861 9.637 1.00 94.19 254 LEU A CA 1
ATOM 1945 C C . LEU A 1 254 ? -5.311 -7.349 10.578 1.00 94.19 254 LEU A C 1
ATOM 1947 O O . LEU A 1 254 ? -5.969 -6.533 11.224 1.00 94.19 254 LEU A O 1
ATOM 1951 N N . PRO A 1 255 ? -5.582 -8.663 10.622 1.00 93.44 255 PRO A N 1
ATOM 1952 C CA . PRO A 1 255 ? -6.586 -9.240 11.512 1.00 93.44 255 PRO A CA 1
ATOM 1953 C C . PRO A 1 255 ? -6.044 -9.413 12.937 1.00 93.44 255 PRO A C 1
ATOM 1955 O O . PRO A 1 255 ? -4.865 -9.736 13.111 1.00 93.44 255 PRO A O 1
ATOM 1958 N N . ALA A 1 256 ? -6.912 -9.250 13.939 1.00 84.69 256 ALA A N 1
ATOM 1959 C CA . ALA A 1 256 ? -6.634 -9.658 15.316 1.00 84.69 256 ALA A CA 1
ATOM 1960 C C . ALA A 1 256 ? -6.374 -11.169 15.367 1.00 84.69 256 ALA A C 1
ATOM 1962 O O . ALA A 1 256 ? -6.958 -11.925 14.582 1.00 84.69 256 ALA A O 1
ATOM 1963 N N . GLN A 1 257 ? -5.444 -11.581 16.233 1.00 65.81 257 GLN A N 1
ATOM 1964 C CA . GLN A 1 257 ? -5.086 -12.990 16.416 1.00 65.81 257 GLN A CA 1
ATOM 1965 C C . GLN A 1 257 ? -6.048 -13.705 17.352 1.00 65.81 257 GLN A C 1
ATOM 1967 O O . GLN A 1 257 ? -6.473 -13.072 18.341 1.00 65.81 257 GLN A O 1
#

Organism: NCBI:txid1908235

pLDDT: mean 88.74, std 11.17, range [44.53, 98.19]

Sequence (257 aa):
MAALRHEGSEGVGTLLVARRQHPAIVPVLTLETPVTLRDHRSIRKLLELSEGTTALVSDASHVFGLGQLVSETDARYEALITVNFTHHYSWEMSHAGHILMRVVSNTPRLPQGRVAADNFGRTVRRVFPTLDADSVDYLWELTASASTQPTGTILVFSTGAAQEAQRLSRQSFRVAPRIITPTVLRLVTNIDGAVFIEPTGVCHSIGAILDGLATEKGDSSRGSRYNSALRYVNSSQYPCLAVVVSEDGWIDLLPAQ

Foldseek 3Di:
DQQDDDPNDGQWAKEWADDPPQLQKAAPDFDPDWAFVVPVVVVSVLRVVHDDQKHFYHNNTTTGHITGGHDPPDPSHDWTWMWTSDGRQKIFIDTPPHTQWITHLNDIDGDCDPVVLVVQLVQCCVLPVPDDPVLSVQVVQLLQLQLVDLAKAKEKAWQCLQVVCVVQVVQWPFDDWDQAHSVNSNVQRVAADYWRAYSNRITTTGRGQADADDDPPADPSDDPQVRSQQRRLQRDPTSMWMWIAHSNSDTDIRTRD